Protein AF-K1S956-F1 (afdb_monomer_lite)

pLDDT: mean 75.16, std 15.34, range [36.56, 95.62]

InterPro domains:
  IPR029063 S-adenosyl-L-methionine-dependent methyltransferase superfamily [G3DSA:3.40.50.150] (155-217)
  IPR029063 S-adenosyl-L-methionine-dependent methyltransferase superfamily [SSF53335] (64-202)
  IPR050953 N(4)/N(6)-adenine-specific DNA methyltransferase [PTHR33841] (40-202)

Secondary structure (DSSP, 8-state):
-HIIIIIHIIIIIIITS-SS-TT-----SS-B--SSTTTT-TTSB--GGG-S-HHHHHHHHHHH-----GGGS-----TTTT--SS--SS-TTHHHH----GGGTS--GGGTTB--HHHHS-GGGGSB----HHHHHTTSB--SSPPPTTSTTTBPPHHHHHHHHHHHTTS--TTT---GGGTS--PPPPHHHHHHHHHHHHHHHHHHHHTTSSS-----

Sequence (220 aa):
KYYKAILQNLFFAMLNSPITPEGSTELSERHFRNGRSDYDNNKLMRYESMFKNPQLFVELANRTVPFLNGGLFDCLDDKDNGVYIDGFSDRETVKKALIVPDYLFFGEEVGKNLDLSGWYGDNKKKKVCASGIIDILKRYNFTVEENTPFDQEVSLDPELLGKVFENLLASYNPETQTTARKQTGSFYTPREIVQYMVDESLVAHLKRTVGTNSRNNTAS

Foldseek 3Di:
DCCQQPVQCLQQAQQQWAQDPVPDPDRPGEEADDPDVCQPPRNYHDDCVVDPDRVVVSVCSSVPRHHHHRLVRDAPAPVVVPRHPPLSHPDVVSVPPDDDDPCLAAQPPVQFQPQCCVVVVHPVSRTDRDGHPNVVVVQAADDPDDDDPVRPPGYDDPVVVLVVVVVVQQPDDPPPRDRCCVRSVDHDDDPVRVVVVVVVVVVVVCCVPVVPPPPDDDDD

Radius of gyration: 23.62 Å; chains: 1; bounding box: 53×82×66 Å

Structure (mmCIF, N/CA/C/O backbone):
data_AF-K1S956-F1
#
_entry.id   AF-K1S956-F1
#
loop_
_atom_site.group_PDB
_atom_site.id
_atom_site.type_symbol
_atom_site.label_atom_id
_atom_site.label_alt_id
_atom_site.label_comp_id
_atom_site.label_asym_id
_atom_site.label_entity_id
_atom_site.label_seq_id
_atom_site.pdbx_PDB_ins_code
_atom_site.Cartn_x
_atom_site.Cartn_y
_atom_site.Cartn_z
_atom_site.occupancy
_atom_site.B_iso_or_equiv
_atom_site.auth_seq_id
_atom_site.auth_comp_id
_atom_site.auth_asym_id
_atom_site.auth_atom_id
_atom_site.pdbx_PDB_model_num
ATOM 1 N N . LYS A 1 1 ? -1.192 -5.928 -12.841 1.00 83.25 1 LYS A N 1
ATOM 2 C CA . LYS A 1 1 ? -0.062 -6.074 -11.893 1.00 83.25 1 LYS A CA 1
ATOM 3 C C . LYS A 1 1 ? -0.324 -5.209 -10.663 1.00 83.25 1 LYS A C 1
ATOM 5 O O . LYS A 1 1 ? 0.333 -4.188 -10.473 1.00 83.25 1 LYS A O 1
ATOM 10 N N . TYR A 1 2 ? -1.308 -5.591 -9.857 1.00 89.19 2 TYR A N 1
ATOM 11 C CA . TYR A 1 2 ? -1.836 -4.791 -8.755 1.00 89.19 2 TYR A CA 1
ATOM 12 C C . TYR A 1 2 ? -0.815 -4.585 -7.636 1.00 89.19 2 TYR A C 1
ATOM 14 O O . TYR A 1 2 ? -0.527 -3.445 -7.287 1.00 89.19 2 TYR A O 1
ATOM 22 N N . TYR A 1 3 ? -0.187 -5.663 -7.154 1.00 90.69 3 TYR A N 1
ATOM 23 C CA . TYR A 1 3 ? 0.838 -5.587 -6.107 1.00 90.69 3 TYR A CA 1
ATOM 24 C C . TYR A 1 3 ? 1.950 -4.582 -6.448 1.00 90.69 3 TYR A C 1
ATOM 26 O O . TYR A 1 3 ? 2.282 -3.706 -5.657 1.00 90.69 3 TYR A O 1
ATOM 34 N N . LYS A 1 4 ? 2.478 -4.673 -7.671 1.00 89.31 4 LYS A N 1
ATOM 35 C CA . LYS A 1 4 ? 3.622 -3.879 -8.121 1.00 89.31 4 LYS A CA 1
ATOM 36 C C . LYS A 1 4 ? 3.284 -2.405 -8.354 1.00 89.31 4 LYS A C 1
ATOM 38 O O . LYS A 1 4 ? 4.036 -1.541 -7.928 1.00 89.31 4 LYS A O 1
ATOM 43 N N . ALA A 1 5 ? 2.170 -2.108 -9.025 1.00 91.38 5 ALA A N 1
ATOM 44 C CA . ALA A 1 5 ? 1.791 -0.724 -9.310 1.00 91.38 5 ALA A CA 1
ATOM 45 C C . ALA A 1 5 ? 1.155 -0.025 -8.096 1.00 91.38 5 ALA A C 1
ATOM 47 O O . ALA A 1 5 ? 1.414 1.151 -7.866 1.00 91.38 5 ALA A O 1
ATOM 48 N N . ILE A 1 6 ? 0.326 -0.733 -7.325 1.00 93.06 6 ILE A N 1
ATOM 49 C CA . ILE A 1 6 ? -0.495 -0.140 -6.264 1.00 93.06 6 ILE A CA 1
ATOM 50 C C . ILE A 1 6 ? 0.120 -0.388 -4.888 1.00 93.06 6 ILE A C 1
ATOM 52 O O . ILE A 1 6 ? 0.473 0.572 -4.214 1.00 93.06 6 ILE A O 1
ATOM 56 N N . LEU A 1 7 ? 0.286 -1.648 -4.473 1.00 91.62 7 LEU A N 1
ATOM 57 C CA . LEU A 1 7 ? 0.660 -1.965 -3.087 1.00 91.62 7 LEU A CA 1
ATOM 58 C C . LEU A 1 7 ? 2.098 -1.563 -2.740 1.00 91.62 7 LEU A C 1
ATOM 60 O O . LEU A 1 7 ? 2.310 -0.967 -1.690 1.00 91.62 7 LEU A O 1
ATOM 64 N N . GLN A 1 8 ? 3.071 -1.804 -3.623 1.00 90.62 8 GLN A N 1
ATOM 65 C CA . GLN A 1 8 ? 4.447 -1.342 -3.400 1.00 90.62 8 GLN A CA 1
ATOM 66 C C . GLN A 1 8 ? 4.513 0.190 -3.244 1.00 90.62 8 GLN A C 1
ATOM 68 O O . GLN A 1 8 ? 5.143 0.687 -2.316 1.00 90.62 8 GLN A O 1
ATOM 73 N N . ASN A 1 9 ? 3.820 0.949 -4.100 1.00 93.31 9 ASN A N 1
ATOM 74 C CA . ASN A 1 9 ? 3.774 2.409 -3.976 1.00 93.31 9 ASN A CA 1
ATOM 75 C C . ASN A 1 9 ? 3.011 2.868 -2.722 1.00 93.31 9 ASN A C 1
ATOM 77 O O . ASN A 1 9 ? 3.431 3.827 -2.085 1.00 93.31 9 ASN A O 1
ATOM 81 N N . LEU A 1 10 ? 1.931 2.177 -2.344 1.00 92.44 10 LEU A N 1
ATOM 82 C CA . LEU A 1 10 ? 1.166 2.464 -1.130 1.00 92.44 10 LEU A CA 1
ATOM 83 C C . LEU A 1 10 ? 2.037 2.346 0.127 1.00 92.44 10 LEU A C 1
ATOM 85 O O . LEU A 1 10 ? 2.096 3.289 0.912 1.00 92.44 10 LEU A O 1
ATOM 89 N N . PHE A 1 11 ? 2.732 1.222 0.307 1.00 87.88 11 PHE A N 1
ATOM 90 C CA . PHE A 1 11 ? 3.542 0.998 1.504 1.00 87.88 11 PHE A CA 1
ATOM 91 C C . PHE A 1 11 ? 4.803 1.875 1.521 1.00 87.88 11 PHE A C 1
ATOM 93 O O . PHE A 1 11 ? 4.981 2.664 2.447 1.00 87.88 11 PHE A O 1
ATOM 100 N N . PHE A 1 12 ? 5.637 1.809 0.480 1.00 88.19 12 PHE A N 1
ATOM 101 C CA . PHE A 1 12 ? 6.965 2.434 0.510 1.00 88.19 12 PHE A CA 1
ATOM 102 C C . PHE A 1 12 ? 6.967 3.930 0.159 1.00 88.19 12 PHE A C 1
ATOM 104 O O . PHE A 1 12 ? 7.777 4.675 0.702 1.00 88.19 12 PHE A O 1
ATOM 111 N N . ALA A 1 13 ? 6.058 4.394 -0.709 1.00 90.88 13 ALA A N 1
ATOM 112 C CA . ALA A 1 13 ? 6.079 5.764 -1.245 1.00 90.88 13 ALA A CA 1
ATOM 113 C C . ALA A 1 13 ? 4.899 6.659 -0.818 1.00 90.88 13 ALA A C 1
ATOM 115 O O . ALA A 1 13 ? 4.931 7.863 -1.062 1.00 90.88 13 ALA A O 1
ATOM 116 N N . MET A 1 14 ? 3.855 6.110 -0.187 1.00 91.56 14 MET A N 1
ATOM 117 C CA . MET A 1 14 ? 2.760 6.908 0.382 1.00 91.56 14 MET A CA 1
ATOM 118 C C . MET A 1 14 ? 2.784 6.855 1.901 1.00 91.56 14 MET A C 1
ATOM 120 O O . MET A 1 14 ? 3.001 7.880 2.534 1.00 91.56 14 MET A O 1
ATOM 124 N N . LEU A 1 15 ? 2.610 5.677 2.505 1.00 88.69 15 LEU A N 1
ATOM 125 C CA . LEU A 1 15 ? 2.531 5.566 3.963 1.00 88.69 15 LEU A CA 1
ATOM 126 C C . LEU A 1 15 ? 3.830 6.037 4.637 1.00 88.69 15 LEU A C 1
ATOM 128 O O . LEU A 1 15 ? 3.745 6.740 5.636 1.00 88.69 15 LEU A O 1
ATOM 132 N N . ASN A 1 16 ? 4.998 5.775 4.037 1.00 85.38 16 ASN A N 1
ATOM 133 C CA . ASN A 1 16 ? 6.317 6.226 4.514 1.00 85.38 16 ASN A CA 1
ATOM 134 C C . ASN A 1 16 ? 6.775 7.608 3.962 1.00 85.38 16 ASN A C 1
ATOM 136 O O . ASN A 1 16 ? 7.903 8.044 4.208 1.00 85.38 16 ASN A O 1
ATOM 140 N N . SER A 1 17 ? 5.922 8.339 3.233 1.00 87.94 17 SER A N 1
ATOM 141 C CA . SER A 1 17 ? 6.239 9.701 2.768 1.00 87.94 17 SER A CA 1
ATOM 142 C C . SER A 1 17 ? 5.193 10.717 3.248 1.00 87.94 17 SER A C 1
ATOM 144 O O . SER A 1 17 ? 3.990 10.465 3.087 1.00 87.94 17 SER A O 1
ATOM 146 N N . PRO A 1 18 ? 5.590 11.859 3.844 1.00 87.94 18 PRO A N 1
ATOM 147 C CA . PRO A 1 18 ? 4.652 12.932 4.164 1.00 87.94 18 PRO A CA 1
ATOM 148 C C . PRO A 1 18 ? 3.993 13.480 2.887 1.00 87.94 18 PRO A C 1
ATOM 150 O O . PRO A 1 18 ? 4.431 13.210 1.774 1.00 87.94 18 PRO A O 1
ATOM 153 N N . ILE A 1 19 ? 2.893 14.220 3.032 1.00 90.25 19 ILE A N 1
ATOM 154 C CA . ILE A 1 19 ? 2.197 14.825 1.881 1.00 90.25 19 ILE A CA 1
ATOM 155 C C . ILE A 1 19 ? 2.868 16.146 1.469 1.00 90.25 19 ILE A C 1
ATOM 157 O O . ILE A 1 19 ? 2.963 16.448 0.279 1.00 90.25 19 ILE A O 1
ATOM 161 N N . THR A 1 20 ? 3.338 16.915 2.453 1.00 89.69 20 THR A N 1
ATOM 162 C CA . THR A 1 20 ? 4.002 18.211 2.283 1.00 89.69 20 THR A CA 1
ATOM 163 C C . THR A 1 20 ? 5.327 18.238 3.055 1.00 89.69 20 THR A C 1
ATOM 165 O O . THR A 1 20 ? 5.475 17.484 4.025 1.00 89.69 20 THR A O 1
ATOM 168 N N . PRO A 1 21 ? 6.285 19.102 2.671 1.00 86.31 21 PRO A N 1
ATOM 169 C CA . PRO A 1 21 ? 7.479 19.358 3.469 1.00 86.31 21 PRO A CA 1
ATOM 170 C C . PRO A 1 21 ? 7.126 19.927 4.850 1.00 86.31 21 PRO A C 1
ATOM 172 O O . PRO A 1 21 ? 6.097 20.587 5.022 1.00 86.31 21 PRO A O 1
ATOM 175 N N . GLU A 1 22 ? 8.006 19.735 5.835 1.00 82.50 22 GLU A N 1
ATOM 176 C CA . GLU A 1 22 ? 7.817 20.286 7.180 1.00 82.50 22 GLU A CA 1
ATOM 177 C C . GLU A 1 22 ? 7.672 21.820 7.136 1.00 82.50 22 GLU A C 1
ATOM 179 O O . GLU A 1 22 ? 8.494 22.528 6.556 1.00 82.50 22 GLU A O 1
ATOM 184 N N . GLY A 1 23 ? 6.586 22.340 7.719 1.00 83.06 23 GLY A N 1
ATOM 185 C CA . GLY A 1 23 ? 6.260 23.771 7.691 1.00 83.06 23 GLY A CA 1
ATOM 186 C C . GLY A 1 23 ? 5.690 24.300 6.365 1.00 83.06 23 GLY A C 1
ATOM 187 O O . GLY A 1 23 ? 5.424 25.497 6.275 1.00 83.06 23 GLY A O 1
ATOM 188 N N . SER A 1 24 ? 5.466 23.447 5.359 1.00 87.25 24 SER A N 1
ATOM 189 C CA . SER A 1 24 ? 4.896 23.824 4.059 1.00 87.25 24 SER A CA 1
ATOM 190 C C . SER A 1 24 ? 3.497 23.237 3.834 1.00 87.25 24 SER A C 1
ATOM 192 O O . SER A 1 24 ? 3.143 22.180 4.359 1.00 87.25 24 SER A O 1
ATOM 194 N N . THR A 1 25 ? 2.704 23.921 3.008 1.00 84.88 25 THR A N 1
ATOM 195 C CA . THR A 1 25 ? 1.411 23.453 2.476 1.00 84.88 25 THR A CA 1
ATOM 196 C C . THR A 1 25 ? 1.512 22.938 1.033 1.00 84.88 25 THR A C 1
ATOM 198 O O . THR A 1 25 ? 0.505 22.531 0.454 1.00 84.88 25 THR A O 1
ATOM 201 N N . GLU A 1 26 ? 2.707 22.948 0.436 1.00 88.31 26 GLU A N 1
ATOM 202 C CA . GLU A 1 26 ? 2.941 22.504 -0.939 1.00 88.31 26 GLU A CA 1
ATOM 203 C C . GLU A 1 26 ? 2.975 20.970 -1.045 1.00 88.31 26 GLU A C 1
ATOM 205 O O . GLU A 1 26 ? 3.711 20.300 -0.324 1.00 88.31 26 GLU A O 1
ATOM 210 N N . LEU A 1 27 ? 2.186 20.409 -1.968 1.00 86.06 27 LEU A N 1
ATOM 211 C CA . LEU A 1 27 ? 2.011 18.964 -2.176 1.00 86.06 27 LEU A CA 1
ATOM 212 C C . LEU A 1 27 ? 3.160 18.344 -3.003 1.00 86.06 27 LEU A C 1
ATOM 214 O O . LEU A 1 27 ? 2.919 17.798 -4.081 1.00 86.06 27 LEU A O 1
ATOM 218 N N . SER A 1 28 ? 4.407 18.468 -2.543 1.00 86.69 28 SER A N 1
ATOM 219 C CA . SER A 1 28 ? 5.607 18.105 -3.318 1.00 86.69 28 SER A CA 1
ATOM 220 C C . SER A 1 28 ? 6.259 16.765 -2.942 1.00 86.69 28 SER A C 1
ATOM 222 O O . SER A 1 28 ? 6.870 16.134 -3.801 1.00 86.69 28 SER A O 1
ATOM 224 N N . GLU A 1 29 ? 6.109 16.277 -1.709 1.00 89.44 29 GLU A N 1
ATOM 225 C CA . GLU A 1 29 ? 6.855 15.108 -1.189 1.00 89.44 29 GLU A CA 1
ATOM 226 C C . GLU A 1 29 ? 6.443 13.761 -1.816 1.00 89.44 29 GLU A C 1
ATOM 228 O O . GLU A 1 29 ? 7.227 12.811 -1.874 1.00 89.44 29 GLU A O 1
ATOM 233 N N . ARG A 1 30 ? 5.213 13.668 -2.335 1.00 92.12 30 ARG A N 1
ATOM 234 C CA . ARG A 1 30 ? 4.670 12.465 -2.986 1.00 92.12 30 ARG A CA 1
ATOM 235 C C . ARG A 1 30 ? 4.568 12.665 -4.491 1.00 92.12 30 ARG A C 1
ATOM 237 O O . ARG A 1 30 ? 3.619 13.270 -4.981 1.00 92.12 30 ARG A O 1
ATOM 244 N N . HIS A 1 31 ? 5.521 12.103 -5.228 1.00 92.88 31 HIS A N 1
ATOM 245 C CA . HIS A 1 31 ? 5.551 12.124 -6.691 1.00 92.88 31 HIS A CA 1
ATOM 246 C C . HIS A 1 31 ? 6.192 10.850 -7.269 1.00 92.88 31 HIS A C 1
ATOM 248 O O . HIS A 1 31 ? 6.774 10.036 -6.545 1.00 92.88 31 HIS A O 1
ATOM 254 N N . PHE A 1 32 ? 6.070 10.661 -8.587 1.00 93.31 32 PHE A N 1
ATOM 255 C CA . PHE A 1 32 ? 6.828 9.645 -9.321 1.00 93.31 32 PHE A CA 1
ATOM 256 C C . PHE A 1 32 ? 8.270 10.099 -9.543 1.00 93.31 32 PHE A C 1
ATOM 258 O O . PHE A 1 32 ? 8.516 11.249 -9.892 1.00 93.31 32 PHE A O 1
ATOM 265 N N . ARG A 1 33 ? 9.214 9.171 -9.362 1.00 90.56 33 ARG A N 1
ATOM 266 C CA . ARG A 1 33 ? 10.662 9.413 -9.481 1.00 90.56 33 ARG A CA 1
ATOM 267 C C . ARG A 1 33 ? 11.047 9.988 -10.842 1.00 90.56 33 ARG A C 1
ATOM 269 O O . ARG A 1 33 ? 10.731 9.393 -11.872 1.00 90.56 33 ARG A O 1
ATOM 276 N N . ASN A 1 34 ? 11.833 11.060 -10.839 1.00 83.88 34 ASN A N 1
ATOM 277 C CA . ASN A 1 34 ? 12.304 11.748 -12.032 1.00 83.88 34 ASN A CA 1
ATOM 278 C C . ASN A 1 34 ? 13.836 11.655 -12.174 1.00 83.88 34 ASN A C 1
ATOM 280 O O . ASN A 1 34 ? 14.604 12.459 -11.652 1.00 83.88 34 ASN A O 1
ATOM 284 N N . GLY A 1 35 ? 14.300 10.672 -12.948 1.00 77.75 35 GLY A N 1
ATOM 285 C CA . GLY A 1 35 ? 15.702 10.583 -13.362 1.00 77.75 35 GLY A CA 1
ATOM 286 C C . GLY A 1 35 ? 16.652 9.957 -12.331 1.00 77.75 35 GLY A C 1
ATOM 287 O O . GLY A 1 35 ? 16.320 8.975 -11.668 1.00 77.75 35 GLY A O 1
ATOM 288 N N . ARG A 1 36 ? 17.902 10.447 -12.293 1.00 69.06 36 ARG A N 1
ATOM 289 C CA . ARG A 1 36 ? 19.014 9.809 -11.553 1.00 69.06 36 ARG A CA 1
ATOM 290 C C . ARG A 1 36 ? 19.188 10.287 -10.111 1.00 69.06 36 ARG A C 1
ATOM 292 O O . ARG A 1 36 ? 19.687 9.500 -9.315 1.00 69.06 36 ARG A O 1
ATOM 299 N N . SER A 1 37 ? 18.802 11.522 -9.779 1.00 72.81 37 SER A N 1
ATOM 300 C CA . SER A 1 37 ? 18.832 12.047 -8.399 1.00 72.81 37 SER A CA 1
ATOM 301 C C . SER A 1 37 ? 18.066 11.140 -7.444 1.00 72.81 37 SER A C 1
ATOM 303 O O . SER A 1 37 ? 18.500 10.858 -6.332 1.00 72.81 37 SER A O 1
ATOM 305 N N . ASP A 1 38 ? 16.956 10.614 -7.942 1.00 78.56 38 ASP A N 1
ATOM 306 C CA . ASP A 1 38 ? 15.989 9.877 -7.155 1.00 78.56 38 ASP A CA 1
ATOM 307 C C . ASP A 1 38 ? 16.346 8.391 -7.071 1.00 78.56 38 ASP A C 1
ATOM 309 O O . ASP A 1 38 ? 15.597 7.632 -6.461 1.00 78.56 38 ASP A O 1
ATOM 313 N N . TYR A 1 39 ? 17.446 7.936 -7.697 1.00 66.00 39 TYR A N 1
ATOM 314 C CA . TYR A 1 39 ? 17.646 6.520 -8.018 1.00 66.00 39 TYR A CA 1
ATOM 315 C C . TYR A 1 39 ? 17.550 5.599 -6.791 1.00 66.00 39 TYR A C 1
ATOM 317 O O . TYR A 1 39 ? 16.928 4.535 -6.884 1.00 66.00 39 TYR A O 1
ATOM 325 N N . ASP A 1 40 ? 18.001 6.050 -5.621 1.00 67.50 40 ASP A N 1
ATOM 326 C CA . ASP A 1 40 ? 17.886 5.288 -4.377 1.00 67.50 40 ASP A CA 1
ATOM 327 C C . ASP A 1 40 ? 16.856 5.784 -3.366 1.00 67.50 40 ASP A C 1
ATOM 329 O O . ASP A 1 40 ? 16.655 5.125 -2.344 1.00 67.50 40 ASP A O 1
ATOM 333 N N . ASN A 1 41 ? 16.092 6.825 -3.698 1.00 82.44 41 ASN A N 1
ATOM 334 C CA . ASN A 1 41 ? 14.978 7.255 -2.868 1.00 82.44 41 ASN A CA 1
ATOM 335 C C . ASN A 1 41 ? 13.836 6.217 -2.907 1.00 82.44 41 ASN A C 1
ATOM 337 O O . ASN A 1 41 ? 13.184 6.014 -3.937 1.00 82.44 41 ASN A O 1
ATOM 341 N N . ASN A 1 42 ? 13.625 5.545 -1.771 1.00 81.12 42 ASN A N 1
ATOM 342 C CA . ASN A 1 42 ? 12.569 4.552 -1.560 1.00 81.12 42 ASN A CA 1
ATOM 343 C C . ASN A 1 42 ? 11.218 5.178 -1.167 1.00 81.12 42 ASN A C 1
ATOM 345 O O . ASN A 1 42 ? 10.226 4.461 -1.142 1.00 81.12 42 ASN A O 1
ATOM 349 N N . LYS A 1 43 ? 11.161 6.492 -0.909 1.00 85.81 43 LYS A N 1
ATOM 350 C CA . LYS A 1 43 ? 9.936 7.225 -0.540 1.00 85.81 43 LYS A CA 1
ATOM 351 C C . LYS A 1 43 ? 9.173 7.802 -1.736 1.00 85.81 43 LYS A C 1
ATOM 353 O O . LYS A 1 43 ? 8.138 8.431 -1.558 1.00 85.81 43 LYS A O 1
ATOM 358 N N . LEU A 1 44 ? 9.672 7.590 -2.955 1.00 91.38 44 LEU A N 1
ATOM 359 C CA . LEU A 1 44 ? 9.085 8.114 -4.189 1.00 91.38 44 LEU A CA 1
ATOM 360 C C . LEU A 1 44 ? 8.472 7.005 -5.046 1.00 91.38 44 LEU A C 1
ATOM 362 O O . LEU A 1 44 ? 8.978 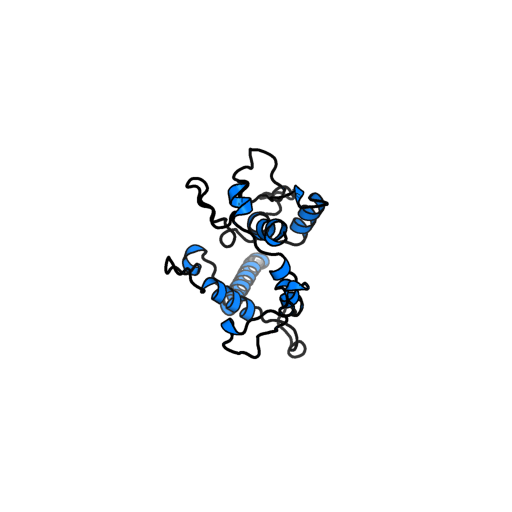5.879 -5.106 1.00 91.38 44 LEU A O 1
ATOM 366 N N . MET A 1 45 ? 7.383 7.336 -5.740 1.00 93.12 45 MET A N 1
ATOM 367 C CA . MET A 1 45 ? 6.583 6.361 -6.474 1.00 93.12 45 MET A CA 1
ATOM 368 C C . MET A 1 45 ? 7.326 5.826 -7.705 1.00 93.12 45 MET A C 1
ATOM 370 O O . MET A 1 45 ? 8.055 6.536 -8.405 1.00 93.12 45 MET A O 1
ATOM 374 N N . ARG A 1 46 ? 7.108 4.542 -7.991 1.00 91.88 46 ARG A N 1
ATOM 375 C CA . ARG A 1 46 ? 7.676 3.788 -9.114 1.00 91.88 46 ARG A CA 1
ATOM 376 C C . ARG A 1 46 ? 6.593 3.369 -10.104 1.00 91.88 46 ARG A C 1
ATOM 378 O O . ARG A 1 46 ? 5.408 3.336 -9.786 1.00 91.88 46 ARG A O 1
ATOM 385 N N . TYR A 1 47 ? 7.026 2.931 -11.285 1.00 91.19 47 TYR A N 1
ATOM 386 C CA . TYR A 1 47 ? 6.164 2.311 -12.302 1.00 91.19 47 TYR A CA 1
ATOM 387 C C . TYR A 1 47 ? 5.089 3.239 -12.885 1.00 91.19 47 TYR A C 1
ATOM 389 O O . TYR A 1 47 ? 4.002 2.779 -13.224 1.00 91.19 47 TYR A O 1
ATOM 397 N N . GLU A 1 48 ? 5.413 4.521 -13.056 1.00 93.25 48 GLU A N 1
ATOM 398 C CA . GLU A 1 48 ? 4.547 5.536 -13.676 1.00 93.25 48 GLU A CA 1
ATOM 399 C C . GLU A 1 48 ? 3.885 5.047 -14.981 1.00 93.25 48 GLU A C 1
ATOM 401 O O . GLU A 1 48 ? 2.680 5.187 -15.174 1.00 93.25 48 GLU A O 1
ATOM 406 N N . SER A 1 49 ? 4.643 4.339 -15.827 1.00 92.62 49 SER A N 1
ATOM 407 C CA . SER A 1 49 ? 4.172 3.752 -17.090 1.00 92.62 49 SER A CA 1
ATOM 408 C C . SER A 1 49 ? 3.112 2.645 -16.960 1.00 92.62 49 SER A C 1
ATOM 410 O O . SER A 1 49 ? 2.587 2.185 -17.973 1.00 92.62 49 SER A O 1
ATOM 412 N N . MET A 1 50 ? 2.773 2.199 -15.744 1.00 92.19 50 MET A N 1
ATOM 413 C CA . MET A 1 50 ? 1.641 1.297 -15.493 1.00 92.19 50 MET A CA 1
ATOM 414 C C . MET A 1 50 ? 0.311 2.044 -15.295 1.00 92.19 50 MET A C 1
ATOM 416 O O . MET A 1 50 ? -0.737 1.399 -15.227 1.00 92.19 50 MET A O 1
ATOM 420 N N . PHE A 1 51 ? 0.327 3.379 -15.225 1.00 93.62 51 PHE A N 1
ATOM 421 C CA . PHE A 1 51 ? -0.851 4.213 -14.999 1.00 93.62 51 PHE A CA 1
ATOM 422 C C . PHE A 1 51 ? -1.308 4.911 -16.282 1.00 93.62 51 PHE A C 1
ATOM 424 O O . PHE A 1 51 ? -0.515 5.493 -17.013 1.00 93.62 51 PHE A O 1
ATOM 431 N N . LYS A 1 52 ? -2.625 4.914 -16.533 1.00 94.50 52 LYS A N 1
ATOM 432 C CA . LYS A 1 52 ? -3.231 5.695 -17.632 1.00 94.50 52 LYS A CA 1
ATOM 433 C C . LYS A 1 52 ? -3.210 7.204 -17.366 1.00 94.50 52 LYS A C 1
ATOM 435 O O . LYS A 1 52 ? -3.184 7.988 -18.304 1.00 94.50 52 LYS A O 1
ATOM 440 N N . ASN A 1 53 ? -3.271 7.594 -16.094 1.00 95.62 53 ASN A N 1
ATOM 441 C CA . ASN A 1 53 ? -3.151 8.971 -15.631 1.00 95.62 53 ASN A CA 1
ATOM 442 C C . ASN A 1 53 ? -2.371 8.957 -14.302 1.00 95.62 53 ASN A C 1
ATOM 444 O O . ASN A 1 53 ? -2.977 8.731 -13.251 1.00 95.62 53 ASN A O 1
ATOM 448 N N . PRO A 1 54 ? -1.036 9.125 -14.343 1.00 95.12 54 PRO A N 1
ATOM 449 C CA . PRO A 1 54 ? -0.205 9.132 -13.142 1.00 95.12 54 PRO A CA 1
ATOM 450 C C . PRO 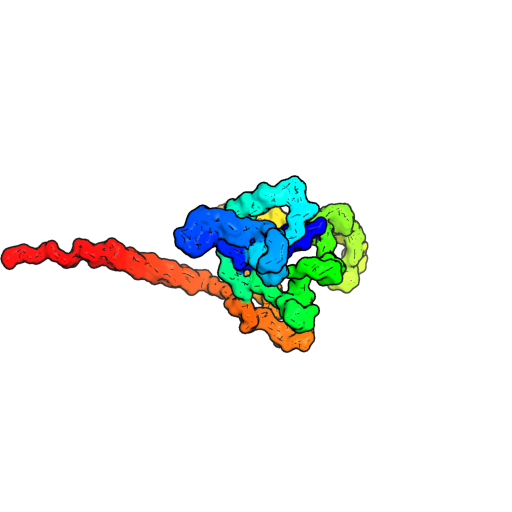A 1 54 ? -0.543 10.288 -12.192 1.00 95.12 54 PRO A C 1
ATOM 452 O O . PRO A 1 54 ? -0.594 10.090 -10.982 1.00 95.12 54 PRO A O 1
ATOM 455 N N . GLN A 1 55 ? -0.860 11.473 -12.725 1.00 93.88 55 GLN A N 1
ATOM 456 C CA . GLN A 1 55 ? -1.155 12.649 -11.903 1.00 93.88 55 GLN A CA 1
ATOM 457 C C . GLN A 1 55 ? -2.411 12.454 -11.043 1.00 93.88 55 GLN A C 1
ATOM 459 O O . GLN A 1 55 ? -2.402 12.775 -9.857 1.00 93.88 55 GLN A O 1
ATOM 464 N N . LEU A 1 56 ? -3.464 11.854 -11.607 1.00 95.06 56 LEU A N 1
ATOM 465 C CA . LEU A 1 56 ? -4.674 11.500 -10.858 1.00 95.06 56 LEU A CA 1
ATOM 466 C C . LEU A 1 56 ? -4.387 10.476 -9.748 1.00 95.06 56 LEU A C 1
ATOM 468 O O . LEU A 1 56 ? -5.018 10.516 -8.697 1.00 95.06 56 LEU A O 1
ATOM 472 N N . PHE A 1 57 ? -3.434 9.561 -9.950 1.00 94.88 57 PHE A N 1
ATOM 473 C CA . PHE A 1 57 ? -3.030 8.615 -8.907 1.00 94.88 57 PHE A CA 1
ATOM 474 C C . PHE A 1 57 ? -2.312 9.313 -7.743 1.00 94.88 57 PHE A C 1
ATOM 476 O O . PHE A 1 57 ? -2.606 9.003 -6.590 1.00 94.88 57 PHE A O 1
ATOM 483 N N . VAL A 1 58 ? -1.446 10.293 -8.028 1.00 94.50 58 VAL A N 1
ATOM 484 C CA . VAL A 1 58 ? -0.807 11.136 -6.999 1.00 94.50 58 VAL A CA 1
ATOM 485 C C . VAL A 1 58 ? -1.845 11.976 -6.246 1.00 94.50 58 VAL A C 1
ATOM 487 O O . VAL A 1 58 ? -1.830 12.008 -5.018 1.00 94.50 58 VAL A O 1
ATOM 490 N N . GLU A 1 59 ? -2.796 12.598 -6.951 1.00 94.12 59 GLU A N 1
ATOM 4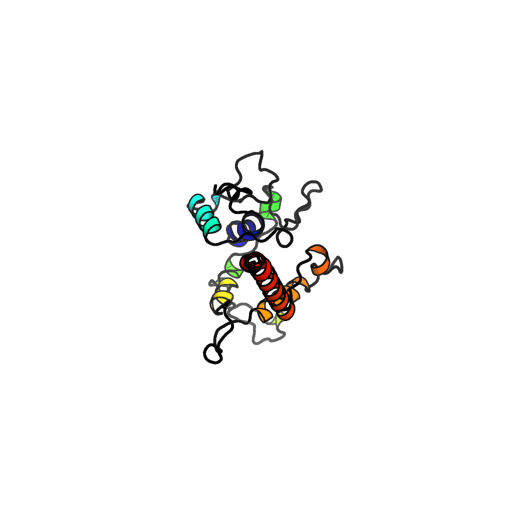91 C CA . GLU A 1 59 ? -3.892 13.358 -6.329 1.00 94.12 59 GLU A CA 1
ATOM 492 C C . GLU A 1 59 ? -4.730 12.476 -5.388 1.00 94.12 59 GLU A C 1
ATOM 494 O O . GLU A 1 59 ? -4.989 12.849 -4.242 1.00 94.12 59 GLU A O 1
ATOM 499 N N . LEU A 1 60 ? -5.111 11.276 -5.843 1.00 93.06 60 LEU A N 1
ATOM 500 C CA . LEU A 1 60 ? -5.831 10.302 -5.025 1.00 93.06 60 LEU A CA 1
ATOM 501 C C . LEU A 1 60 ? -5.020 9.900 -3.789 1.00 93.06 60 LEU A C 1
ATOM 503 O O . LEU A 1 60 ? -5.561 9.944 -2.688 1.00 93.06 60 LEU A O 1
ATOM 507 N N . ALA A 1 61 ? -3.734 9.573 -3.951 1.00 91.88 61 ALA A N 1
ATOM 508 C CA . ALA A 1 61 ? -2.847 9.219 -2.845 1.00 91.88 61 ALA A CA 1
ATOM 509 C C . ALA A 1 61 ? -2.756 10.335 -1.792 1.00 91.88 61 ALA A C 1
ATOM 511 O O . ALA A 1 61 ? -2.871 10.067 -0.597 1.00 91.88 61 ALA A O 1
ATOM 512 N N . ASN A 1 62 ? -2.610 11.590 -2.222 1.00 92.19 62 ASN A N 1
ATOM 513 C CA . ASN A 1 62 ? -2.538 12.747 -1.325 1.00 92.19 62 ASN A CA 1
ATOM 514 C C . ASN A 1 62 ? -3.875 13.042 -0.631 1.00 92.19 62 ASN A C 1
ATOM 516 O O . ASN A 1 62 ? -3.878 13.578 0.473 1.00 92.19 62 ASN A O 1
ATOM 520 N N . ARG A 1 63 ? -5.007 12.673 -1.245 1.00 91.25 63 ARG A N 1
ATOM 521 C CA . ARG A 1 63 ? -6.342 12.869 -0.668 1.00 91.25 63 ARG A CA 1
ATOM 522 C C . ARG A 1 63 ? -6.777 11.756 0.288 1.00 91.25 63 ARG A C 1
ATOM 524 O O . ARG A 1 63 ? -7.539 12.038 1.207 1.00 91.25 63 ARG A O 1
ATOM 531 N N . THR A 1 64 ? -6.378 10.502 0.054 1.00 87.69 64 THR A N 1
ATOM 532 C CA . THR A 1 64 ? -6.944 9.343 0.777 1.00 87.69 64 THR A CA 1
ATOM 533 C C . THR A 1 64 ? -5.957 8.579 1.650 1.00 87.69 64 THR A C 1
ATOM 535 O O . THR A 1 64 ? -6.401 7.858 2.542 1.00 87.69 64 THR A O 1
ATOM 538 N N . VAL A 1 65 ? -4.647 8.697 1.420 1.00 90.12 65 VAL A N 1
ATOM 539 C CA . VAL A 1 65 ? -3.642 7.905 2.139 1.00 90.12 65 VAL A CA 1
ATOM 540 C C . VAL A 1 65 ? -2.946 8.781 3.184 1.00 90.12 65 VAL A C 1
ATOM 542 O O . VAL A 1 65 ? -2.251 9.726 2.803 1.00 90.12 65 VAL A O 1
ATOM 545 N N . PRO A 1 66 ? -3.076 8.495 4.494 1.00 86.62 66 PRO A N 1
ATOM 546 C CA . PRO A 1 66 ? -2.368 9.248 5.525 1.00 86.62 66 PRO A CA 1
ATOM 547 C C . PRO A 1 66 ? -0.852 9.021 5.440 1.00 86.62 66 PRO A C 1
ATOM 549 O O . PRO A 1 66 ? -0.368 8.159 4.707 1.00 86.62 66 PRO A O 1
ATOM 552 N N . PHE A 1 67 ? -0.084 9.801 6.192 1.00 83.62 67 PHE A N 1
ATOM 553 C CA . PHE A 1 67 ? 1.311 9.481 6.491 1.00 83.62 67 PHE A CA 1
ATOM 554 C C . PHE A 1 67 ? 1.367 8.701 7.811 1.00 83.62 67 PHE A C 1
ATOM 556 O O . PHE A 1 67 ? 0.731 9.096 8.788 1.00 83.62 67 PHE A O 1
ATOM 563 N N . LEU A 1 68 ? 2.115 7.599 7.837 1.00 77.38 68 LEU A N 1
ATOM 564 C CA . LEU 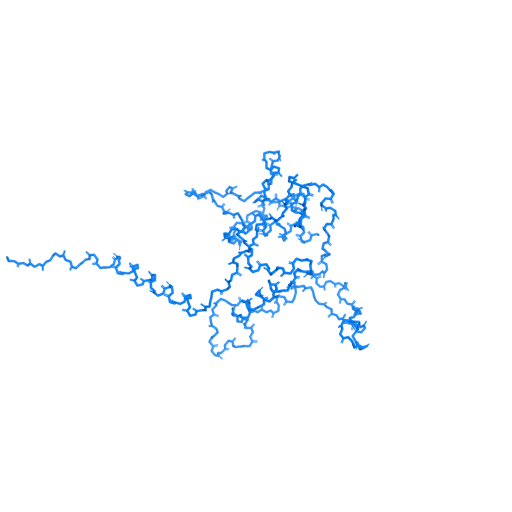A 1 68 ? 2.383 6.787 9.021 1.00 77.38 68 LEU A CA 1
ATOM 565 C C . LEU A 1 68 ? 3.904 6.680 9.170 1.00 77.38 68 LEU A C 1
ATOM 567 O O . LEU A 1 68 ? 4.554 6.031 8.356 1.00 77.38 68 LEU A O 1
ATOM 571 N N . ASN A 1 69 ? 4.460 7.341 10.194 1.00 64.94 69 ASN A N 1
ATOM 572 C CA . ASN A 1 69 ? 5.908 7.432 10.423 1.00 64.94 69 ASN A CA 1
ATOM 573 C C . ASN A 1 69 ? 6.621 6.076 10.235 1.00 64.94 69 ASN A C 1
ATOM 575 O O . ASN A 1 69 ? 6.213 5.062 10.799 1.00 64.94 69 ASN A O 1
ATOM 579 N N . GLY A 1 70 ? 7.689 6.092 9.433 1.00 58.41 70 GLY A N 1
ATOM 580 C CA . GLY A 1 70 ? 8.072 5.006 8.520 1.00 58.41 70 GLY A CA 1
ATOM 581 C C . GLY A 1 70 ? 8.382 3.611 9.062 1.00 58.41 70 GLY A C 1
ATOM 582 O O . GLY A 1 70 ? 8.365 2.678 8.269 1.00 58.41 70 GLY A O 1
ATOM 583 N N . GLY A 1 71 ? 8.601 3.425 10.367 1.00 65.12 71 GLY A N 1
ATOM 584 C CA . GLY A 1 71 ? 9.251 2.228 10.935 1.00 65.12 71 GLY A CA 1
ATOM 585 C C . GLY A 1 71 ? 8.592 0.864 10.658 1.00 65.12 71 GLY A C 1
ATOM 586 O O . GLY A 1 71 ? 9.233 -0.170 10.833 1.00 65.12 71 GLY A O 1
ATOM 587 N N . LEU A 1 72 ? 7.328 0.840 10.222 1.00 67.56 72 LEU A N 1
ATOM 588 C CA . LEU A 1 72 ? 6.624 -0.375 9.788 1.00 67.56 72 LEU A CA 1
ATOM 589 C C . LEU A 1 72 ? 6.737 -0.647 8.273 1.00 67.56 72 LEU A C 1
ATOM 591 O O . LEU A 1 72 ? 6.607 -1.790 7.842 1.00 67.56 72 LEU A O 1
ATOM 595 N N . PHE A 1 73 ? 6.953 0.394 7.467 1.00 74.44 73 PHE A N 1
ATOM 596 C CA . PHE A 1 73 ? 6.983 0.355 5.999 1.00 74.44 73 PHE A CA 1
ATOM 597 C C . PHE A 1 73 ? 8.322 0.858 5.434 1.00 74.44 73 PHE A C 1
ATOM 599 O O . PHE A 1 73 ? 8.399 1.327 4.294 1.00 74.44 73 PHE A O 1
ATOM 606 N N . ASP A 1 74 ? 9.381 0.803 6.240 1.00 75.75 74 ASP A N 1
ATOM 607 C CA . ASP A 1 74 ? 10.747 1.025 5.788 1.00 75.75 74 ASP A CA 1
ATOM 608 C C . ASP A 1 74 ? 11.185 -0.143 4.901 1.00 75.75 74 ASP A C 1
ATOM 610 O O . ASP A 1 74 ? 10.980 -1.312 5.221 1.00 75.75 74 ASP A O 1
ATOM 614 N N . CYS A 1 75 ? 11.760 0.195 3.749 1.00 76.88 75 CYS A N 1
ATOM 615 C CA . CYS A 1 75 ? 12.210 -0.781 2.766 1.00 76.88 75 CYS A CA 1
ATOM 616 C C . CYS A 1 75 ? 13.476 -1.491 3.267 1.00 76.88 75 CYS A C 1
ATOM 618 O O . CYS A 1 75 ? 14.482 -0.840 3.552 1.00 76.88 75 CYS A O 1
ATOM 620 N N . LEU A 1 76 ? 13.422 -2.821 3.322 1.00 80.19 76 LEU A N 1
ATOM 621 C CA . LEU A 1 76 ? 14.462 -3.719 3.826 1.00 80.19 76 LEU A CA 1
ATOM 622 C C . LEU A 1 76 ? 15.503 -4.110 2.753 1.00 80.19 76 LEU A C 1
ATOM 624 O O . LEU A 1 76 ? 16.344 -4.978 2.988 1.00 80.19 76 LEU A O 1
ATOM 628 N N . ASP A 1 77 ? 15.452 -3.496 1.565 1.00 81.75 77 ASP A N 1
ATOM 629 C CA . ASP A 1 77 ? 16.431 -3.700 0.489 1.00 81.75 77 ASP A CA 1
ATOM 630 C C . ASP A 1 77 ? 17.800 -3.074 0.852 1.00 81.75 77 ASP A C 1
ATOM 632 O O . ASP A 1 77 ? 17.990 -1.859 0.733 1.00 81.75 77 ASP A O 1
ATOM 636 N N . ASP A 1 78 ? 18.790 -3.902 1.203 1.00 82.38 78 ASP A N 1
ATOM 637 C CA . ASP A 1 78 ? 20.207 -3.512 1.287 1.00 82.38 78 ASP A CA 1
ATOM 638 C C . ASP A 1 78 ? 20.840 -3.518 -0.115 1.00 82.38 78 ASP A C 1
ATOM 640 O O . ASP A 1 78 ? 21.403 -4.500 -0.609 1.00 82.38 78 ASP A O 1
ATOM 644 N N . LYS A 1 79 ? 20.711 -2.376 -0.789 1.00 82.06 79 LYS A N 1
ATOM 645 C CA . LYS A 1 79 ? 21.113 -2.193 -2.189 1.00 82.06 79 LYS A CA 1
ATOM 646 C C . LYS A 1 79 ? 22.622 -2.170 -2.403 1.00 82.06 79 LYS A C 1
ATOM 648 O O . LYS A 1 79 ? 23.057 -2.505 -3.511 1.00 82.06 79 LYS A O 1
ATOM 653 N N . ASP A 1 80 ? 23.377 -1.783 -1.377 1.00 82.69 80 ASP A N 1
ATOM 654 C CA . ASP A 1 80 ? 24.836 -1.689 -1.406 1.00 82.69 80 ASP A CA 1
ATOM 655 C C . ASP A 1 80 ? 25.447 -3.092 -1.431 1.00 82.69 80 ASP A C 1
ATOM 657 O O . ASP A 1 80 ? 26.303 -3.379 -2.269 1.00 82.69 80 ASP A O 1
ATOM 661 N N . ASN A 1 81 ? 24.907 -4.010 -0.621 1.00 83.81 81 ASN A N 1
ATOM 662 C CA . ASN A 1 81 ? 25.247 -5.436 -0.674 1.00 83.81 81 ASN A CA 1
ATOM 663 C C . ASN A 1 81 ? 24.430 -6.223 -1.722 1.00 83.81 81 ASN A C 1
ATOM 665 O O . ASN A 1 81 ? 24.641 -7.420 -1.920 1.00 83.81 81 ASN A O 1
ATOM 669 N N . GLY A 1 82 ? 23.519 -5.559 -2.442 1.00 82.62 82 GLY A N 1
ATOM 670 C CA . GLY A 1 82 ? 22.741 -6.137 -3.542 1.00 82.62 82 GLY A CA 1
ATOM 671 C C . GLY A 1 82 ? 21.602 -7.070 -3.115 1.00 82.62 82 GLY A C 1
ATOM 672 O O . GLY A 1 82 ? 21.120 -7.845 -3.944 1.00 82.62 82 GLY A O 1
ATOM 673 N N . VAL A 1 83 ? 21.168 -6.987 -1.859 1.00 82.38 83 VAL A N 1
ATOM 674 C CA . VAL A 1 83 ? 20.048 -7.735 -1.284 1.00 82.38 83 VAL A CA 1
ATOM 675 C C . VAL A 1 83 ? 18.744 -6.973 -1.538 1.00 82.38 83 VAL A C 1
ATOM 677 O O . VAL A 1 83 ? 18.636 -5.781 -1.266 1.00 82.38 83 VAL A O 1
ATOM 680 N N . TYR A 1 84 ? 17.737 -7.667 -2.068 1.00 84.00 84 TYR A N 1
ATOM 681 C CA . TYR A 1 84 ? 16.434 -7.087 -2.403 1.00 84.00 84 TYR A CA 1
ATOM 682 C C . TYR A 1 84 ? 15.316 -7.964 -1.834 1.00 84.00 84 TYR A C 1
ATOM 684 O O . TYR A 1 84 ? 14.876 -8.904 -2.497 1.00 84.00 84 TYR A O 1
ATOM 692 N N . ILE A 1 85 ? 14.918 -7.687 -0.590 1.00 80.06 85 ILE A N 1
ATOM 693 C CA . ILE A 1 85 ? 13.903 -8.443 0.159 1.00 80.06 85 ILE A CA 1
ATOM 694 C C . ILE A 1 85 ? 12.499 -8.024 -0.293 1.00 80.06 85 ILE A C 1
ATOM 696 O O . ILE A 1 85 ? 11.694 -8.868 -0.685 1.00 80.06 85 ILE A O 1
ATOM 700 N N . ASP A 1 86 ? 12.231 -6.718 -0.302 1.00 79.62 86 ASP A N 1
ATOM 701 C CA . ASP A 1 86 ? 10.955 -6.135 -0.734 1.00 79.62 86 ASP A CA 1
ATOM 702 C C . ASP A 1 86 ? 10.889 -5.967 -2.255 1.00 79.62 86 ASP A C 1
ATOM 704 O O . ASP A 1 86 ? 9.815 -5.866 -2.864 1.00 79.62 86 ASP A O 1
ATOM 708 N N . GLY A 1 87 ? 12.063 -5.896 -2.888 1.00 84.50 87 GLY A N 1
ATOM 709 C CA . GLY A 1 87 ? 12.195 -5.718 -4.324 1.00 84.50 87 GLY A CA 1
ATOM 710 C C . GLY A 1 87 ? 11.644 -4.377 -4.805 1.00 84.50 87 GLY A C 1
ATOM 711 O O . GLY A 1 87 ? 11.172 -4.276 -5.945 1.00 84.50 87 GLY A O 1
ATOM 712 N N . PHE A 1 88 ? 11.696 -3.336 -3.968 1.00 87.25 88 PHE A N 1
ATOM 713 C CA . PHE A 1 88 ? 11.249 -1.986 -4.310 1.00 87.25 88 PHE A CA 1
ATOM 714 C C . PHE A 1 88 ? 12.351 -1.227 -5.061 1.00 87.25 88 PHE A C 1
ATOM 716 O O . PHE A 1 88 ? 12.836 -0.169 -4.654 1.00 87.25 88 PHE A O 1
ATOM 723 N N . SER A 1 89 ? 12.754 -1.794 -6.199 1.00 85.12 89 SER A N 1
ATOM 724 C CA . SER A 1 89 ? 13.963 -1.431 -6.936 1.00 85.12 89 SER A CA 1
ATOM 725 C C . SER A 1 89 ? 13.687 -1.162 -8.413 1.00 85.12 89 SER A C 1
ATOM 727 O O . SER A 1 89 ? 12.789 -1.743 -9.028 1.00 85.12 89 SER A O 1
ATOM 729 N N . ASP A 1 90 ? 14.508 -0.301 -9.021 1.00 81.88 90 ASP A N 1
ATOM 730 C CA . ASP A 1 90 ? 14.458 -0.070 -10.464 1.00 81.88 90 ASP A CA 1
ATOM 731 C C . ASP A 1 90 ? 15.218 -1.118 -11.292 1.00 81.88 90 ASP A C 1
ATOM 733 O O . ASP A 1 90 ? 15.034 -1.163 -12.513 1.00 81.88 90 ASP A O 1
ATOM 737 N N . ARG A 1 91 ? 16.009 -1.994 -10.656 1.00 85.19 91 ARG A N 1
ATOM 738 C CA . ARG A 1 91 ? 16.772 -3.048 -11.343 1.00 85.19 91 ARG A CA 1
ATOM 739 C C . ARG A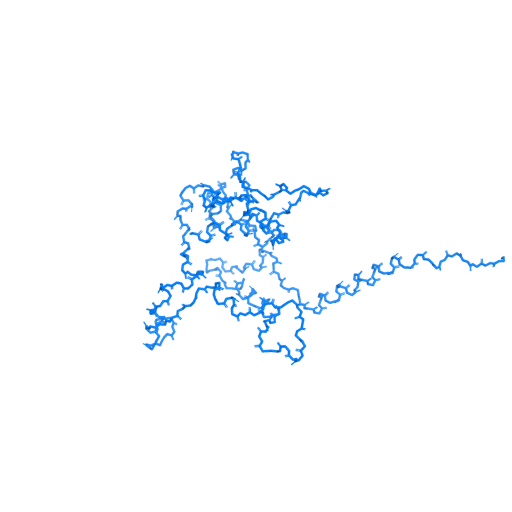 1 91 ? 15.834 -4.044 -12.032 1.00 85.19 91 ARG A C 1
ATOM 741 O O . ARG A 1 91 ? 14.963 -4.641 -11.403 1.00 85.19 91 ARG A O 1
ATOM 748 N N . GLU A 1 92 ? 16.041 -4.265 -13.329 1.00 84.12 92 GLU A N 1
ATOM 749 C CA . GLU A 1 92 ? 15.149 -5.084 -14.165 1.00 84.12 92 GLU A CA 1
ATOM 750 C C . GLU A 1 92 ? 15.116 -6.573 -13.763 1.00 84.12 92 GLU A C 1
ATOM 752 O O . GLU A 1 92 ? 14.112 -7.254 -13.968 1.00 84.12 92 GLU A O 1
ATOM 757 N N . THR A 1 93 ? 16.188 -7.072 -13.141 1.00 85.75 93 THR A N 1
ATOM 758 C CA . THR A 1 93 ? 16.254 -8.412 -12.535 1.00 85.75 93 THR A CA 1
ATOM 759 C C . THR A 1 93 ? 15.328 -8.523 -11.322 1.00 85.75 93 THR A C 1
ATOM 761 O O . THR A 1 93 ? 14.455 -9.387 -11.288 1.00 85.75 93 THR A O 1
ATOM 764 N N . VAL A 1 94 ? 15.441 -7.589 -10.373 1.00 84.69 94 VAL A N 1
ATOM 765 C CA . VAL A 1 94 ? 14.599 -7.505 -9.165 1.00 84.69 94 VAL A CA 1
ATOM 766 C C . VAL A 1 94 ? 13.126 -7.318 -9.543 1.00 84.69 94 VAL A C 1
ATOM 768 O O . VAL A 1 94 ? 12.253 -8.038 -9.065 1.00 84.69 94 VAL A O 1
ATOM 771 N N . LYS A 1 95 ? 12.856 -6.444 -10.522 1.00 83.06 95 LYS A N 1
ATOM 772 C CA . LYS A 1 95 ? 11.529 -6.220 -11.118 1.00 83.06 95 LYS A CA 1
ATOM 773 C C . LYS A 1 95 ? 10.860 -7.489 -11.669 1.00 83.06 95 LYS A C 1
ATOM 775 O O . LYS A 1 95 ? 9.639 -7.455 -11.854 1.00 83.06 95 LYS A O 1
ATOM 780 N N . LYS A 1 96 ? 11.616 -8.542 -11.986 1.00 83.56 96 LYS A N 1
ATOM 781 C CA . LYS A 1 96 ? 11.115 -9.827 -12.503 1.00 83.56 96 LYS A CA 1
ATOM 782 C C . LYS A 1 96 ? 11.078 -10.935 -11.451 1.00 83.56 96 LYS A C 1
ATOM 784 O O . LYS A 1 96 ? 10.333 -11.886 -11.651 1.00 83.56 96 LYS A O 1
ATOM 789 N N . ALA A 1 97 ? 11.841 -10.808 -10.365 1.00 82.50 97 ALA A N 1
ATOM 790 C CA . ALA A 1 97 ? 11.917 -11.813 -9.308 1.00 82.50 97 ALA A CA 1
ATOM 791 C C . ALA A 1 97 ? 10.608 -11.915 -8.507 1.00 82.50 97 ALA A C 1
ATOM 793 O O . ALA A 1 97 ? 10.095 -13.013 -8.306 1.00 82.50 97 ALA A O 1
ATOM 794 N N . LEU A 1 98 ? 10.034 -10.777 -8.100 1.00 79.75 98 LEU A N 1
ATOM 795 C CA . LEU A 1 98 ? 8.805 -10.745 -7.305 1.00 79.75 98 LEU A CA 1
ATOM 796 C C . LEU A 1 98 ? 7.563 -10.564 -8.190 1.00 79.75 98 LEU A C 1
ATOM 798 O O . LEU A 1 98 ? 7.314 -9.489 -8.746 1.00 79.75 98 LEU A O 1
ATOM 802 N N . ILE A 1 99 ? 6.762 -11.626 -8.311 1.00 82.00 99 ILE A N 1
ATOM 803 C CA . ILE A 1 99 ? 5.490 -11.636 -9.043 1.00 82.00 99 ILE A CA 1
ATOM 804 C C . ILE A 1 99 ? 4.393 -12.169 -8.122 1.00 82.00 99 ILE A C 1
ATOM 806 O O . ILE A 1 99 ? 4.314 -13.367 -7.867 1.00 82.00 99 ILE A O 1
ATOM 810 N N . VAL A 1 100 ? 3.509 -11.277 -7.672 1.00 86.44 100 VAL A N 1
ATOM 811 C CA . VAL A 1 100 ? 2.273 -11.646 -6.970 1.00 86.44 100 VAL A CA 1
ATOM 812 C C . VAL A 1 100 ? 1.113 -11.597 -7.975 1.00 86.44 100 VAL A C 1
ATOM 814 O O . VAL A 1 100 ? 0.870 -10.523 -8.538 1.00 86.44 100 VAL A O 1
ATOM 817 N N . PRO A 1 101 ? 0.420 -12.718 -8.257 1.00 85.31 101 PRO A N 1
ATOM 818 C CA . PRO A 1 101 ? -0.679 -12.744 -9.220 1.00 85.31 101 PRO A CA 1
ATOM 819 C C . PRO A 1 101 ? -1.881 -11.887 -8.806 1.00 85.31 101 PRO A C 1
ATOM 821 O O . PRO A 1 101 ? -2.323 -11.925 -7.659 1.00 85.31 101 PRO A O 1
ATOM 824 N N . ASP A 1 102 ? -2.462 -11.164 -9.767 1.00 85.94 102 ASP A N 1
ATOM 825 C CA . ASP A 1 102 ? -3.584 -10.247 -9.513 1.00 85.94 102 ASP A CA 1
ATOM 826 C C . ASP A 1 102 ? -4.844 -10.971 -8.986 1.00 85.94 102 ASP A C 1
ATOM 828 O O . ASP A 1 102 ? -5.583 -10.397 -8.186 1.00 85.94 102 ASP A O 1
ATOM 832 N N . TYR A 1 103 ? -5.044 -12.248 -9.348 1.00 82.44 103 TYR A N 1
ATOM 833 C CA . TYR A 1 103 ? -6.193 -13.055 -8.908 1.00 82.44 103 TYR A CA 1
ATOM 834 C C . TYR A 1 103 ? -6.213 -13.358 -7.396 1.00 82.44 103 TYR A C 1
ATOM 836 O O . TYR A 1 103 ? -7.233 -13.782 -6.857 1.00 82.44 103 TYR A O 1
ATOM 844 N N . LEU A 1 104 ? -5.092 -13.161 -6.689 1.00 84.50 104 LEU A N 1
ATOM 845 C CA . LEU A 1 104 ? -5.055 -13.251 -5.225 1.00 84.50 104 LEU A CA 1
ATOM 846 C C . LEU A 1 104 ? -5.747 -12.045 -4.571 1.00 84.50 104 LEU A C 1
ATOM 848 O O . LEU A 1 104 ? -6.261 -12.146 -3.456 1.00 84.50 104 LEU A O 1
ATOM 852 N N . PHE A 1 105 ? -5.782 -10.906 -5.268 1.00 86.88 105 PHE A N 1
ATOM 853 C CA . PHE A 1 105 ? -6.422 -9.681 -4.796 1.00 86.88 105 PHE A CA 1
ATOM 854 C C . PHE A 1 105 ? -7.881 -9.600 -5.227 1.00 86.88 105 PHE A C 1
ATOM 856 O O . PHE A 1 105 ? -8.734 -9.279 -4.400 1.00 86.88 105 PHE A O 1
ATOM 863 N N . PHE A 1 106 ? -8.155 -9.949 -6.483 1.00 84.00 106 PHE A N 1
ATOM 864 C CA . PHE A 1 106 ? -9.480 -9.918 -7.095 1.00 84.00 106 PHE A CA 1
ATOM 865 C C . PHE A 1 106 ? -9.890 -11.342 -7.463 1.00 84.00 106 PHE A C 1
ATOM 867 O O . PHE A 1 106 ? -9.213 -11.994 -8.253 1.00 84.00 106 PHE A O 1
ATOM 874 N N . GLY A 1 107 ? -10.979 -11.836 -6.875 1.00 69.88 107 GLY A N 1
ATOM 875 C CA . GLY A 1 107 ? -11.457 -13.215 -7.006 1.00 69.88 107 GLY A CA 1
ATOM 876 C C . GLY A 1 107 ? -12.116 -13.503 -8.351 1.00 69.88 107 GLY A C 1
ATOM 877 O O . GLY A 1 107 ? -13.276 -13.907 -8.392 1.00 69.88 107 GLY A O 1
ATOM 878 N N . GLU A 1 108 ? -11.387 -13.265 -9.440 1.00 64.94 108 GLU A N 1
ATOM 879 C CA . GLU A 1 108 ? -11.788 -13.577 -10.809 1.00 64.94 108 GLU A CA 1
ATOM 880 C C . GLU A 1 108 ? -11.938 -15.098 -11.018 1.00 64.94 108 GLU A C 1
ATOM 882 O O . GLU A 1 108 ? -11.835 -15.903 -10.092 1.00 64.94 108 GLU A O 1
ATOM 887 N N . GLU A 1 109 ? -12.183 -15.530 -12.257 1.00 60.38 109 GLU A N 1
ATOM 888 C CA . GLU A 1 109 ? -12.525 -16.922 -12.583 1.00 60.38 109 GLU A CA 1
ATOM 889 C C . GLU A 1 109 ? -11.510 -17.968 -12.092 1.00 60.38 109 GLU A C 1
ATOM 891 O O . GLU A 1 109 ? -11.893 -19.104 -11.818 1.00 60.38 109 GLU A O 1
ATOM 896 N N . VAL A 1 110 ? -10.250 -17.564 -11.901 1.00 62.53 110 VAL A N 1
ATOM 897 C CA . VAL A 1 110 ? -9.155 -18.369 -11.330 1.00 62.53 110 VAL A CA 1
ATOM 898 C C . VAL A 1 110 ? -9.455 -18.853 -9.901 1.00 62.53 110 VAL A C 1
ATOM 900 O O . VAL A 1 110 ? -8.966 -19.901 -9.490 1.00 62.53 110 VAL A O 1
ATOM 903 N N . GLY A 1 111 ? -10.288 -18.133 -9.141 1.00 61.44 111 GLY A N 1
ATOM 904 C CA . GLY A 1 111 ? -10.721 -18.541 -7.802 1.00 61.44 111 GLY A CA 1
ATOM 905 C C . GLY A 1 111 ? -11.703 -19.720 -7.786 1.00 61.44 111 GLY A C 1
ATOM 906 O O . GLY A 1 111 ? -11.968 -20.268 -6.716 1.00 61.44 111 GLY A O 1
ATOM 907 N N . LYS A 1 112 ? -12.258 -20.124 -8.939 1.00 67.50 112 LYS A N 1
ATOM 908 C CA . LYS A 1 112 ? -13.255 -21.201 -9.061 1.00 67.50 112 LYS A CA 1
ATOM 909 C C . LYS A 1 112 ? -12.570 -22.564 -9.240 1.00 67.50 112 LYS A C 1
ATOM 911 O O . LYS A 1 112 ? -11.682 -22.713 -10.070 1.00 67.50 112 LYS A O 1
ATOM 916 N N . ASN A 1 113 ? -13.080 -23.598 -8.563 1.00 71.38 113 ASN A N 1
ATOM 917 C CA . ASN A 1 113 ? -12.602 -24.992 -8.650 1.00 71.38 113 ASN A CA 1
ATOM 918 C C . ASN A 1 113 ? -11.157 -25.224 -8.164 1.00 71.38 113 ASN A C 1
ATOM 920 O O . ASN A 1 113 ? -10.471 -26.100 -8.688 1.00 71.38 113 ASN A O 1
ATOM 924 N N . LEU A 1 114 ? -10.704 -24.492 -7.146 1.00 76.00 114 LEU A N 1
ATOM 925 C CA . LEU A 1 114 ? -9.413 -24.760 -6.512 1.00 76.00 114 LEU A CA 1
ATOM 926 C C . LEU A 1 114 ? -9.462 -26.081 -5.729 1.00 76.00 114 LEU A C 1
ATOM 928 O O . LEU A 1 114 ? -10.404 -26.313 -4.965 1.00 76.00 114 LEU A O 1
ATOM 932 N N . ASP A 1 115 ? -8.433 -26.917 -5.884 1.00 79.88 115 ASP A N 1
ATOM 933 C CA . ASP A 1 115 ? -8.219 -28.078 -5.020 1.00 79.88 115 ASP A CA 1
ATOM 934 C C . ASP A 1 115 ? -7.415 -27.649 -3.788 1.00 79.88 115 ASP A C 1
ATOM 936 O O . ASP A 1 115 ? -6.219 -27.371 -3.865 1.00 79.88 115 ASP A O 1
ATOM 940 N N . LEU A 1 116 ? -8.098 -27.580 -2.647 1.00 81.06 116 LEU A N 1
ATOM 941 C CA . LEU A 1 116 ? -7.509 -27.286 -1.340 1.00 81.06 116 LEU A CA 1
ATOM 942 C C . LEU A 1 116 ? -7.515 -28.525 -0.427 1.00 81.06 116 LEU A C 1
ATOM 944 O O . LEU A 1 116 ? -7.265 -28.412 0.774 1.00 81.06 116 LEU A O 1
ATOM 948 N N . SER A 1 117 ? -7.798 -29.717 -0.970 1.00 82.62 117 SER A N 1
ATOM 949 C CA . SER A 1 117 ? -7.922 -30.950 -0.181 1.00 82.62 117 SER A CA 1
ATOM 950 C C . SER A 1 117 ? -6.631 -31.336 0.538 1.00 82.62 117 SER A C 1
ATOM 952 O O . SER A 1 117 ? -6.691 -31.803 1.672 1.00 82.62 117 SER A O 1
ATOM 954 N N . GLY A 1 118 ? -5.470 -31.055 -0.063 1.00 79.88 118 GLY A N 1
ATOM 955 C CA . GLY A 1 118 ? -4.164 -31.252 0.571 1.00 79.88 118 GLY A CA 1
ATOM 956 C C . GLY A 1 118 ? -3.887 -30.311 1.751 1.00 79.88 118 GLY A C 1
ATOM 957 O O . GLY A 1 118 ? -3.186 -30.707 2.674 1.00 79.88 118 GLY A O 1
ATOM 958 N N . TRP A 1 119 ? -4.456 -29.098 1.761 1.00 78.06 119 TRP A N 1
ATOM 959 C CA . TRP A 1 119 ? -4.262 -28.128 2.852 1.00 78.06 119 TRP A CA 1
ATOM 960 C C . TRP A 1 119 ? -5.216 -28.385 4.024 1.00 78.06 119 TRP A C 1
ATOM 962 O O . TRP A 1 119 ? -4.810 -28.344 5.180 1.00 78.06 119 TRP A O 1
ATOM 972 N N . TYR A 1 120 ? -6.483 -28.702 3.731 1.00 74.88 120 TYR A N 1
ATOM 973 C CA . TYR A 1 120 ? -7.496 -29.002 4.751 1.00 74.88 120 TYR A CA 1
ATOM 974 C C . TYR A 1 120 ? -7.491 -30.461 5.242 1.00 74.88 120 TYR A C 1
ATOM 976 O O . TYR A 1 120 ? -8.227 -30.784 6.171 1.00 74.88 120 TYR A O 1
ATOM 984 N N . GLY A 1 121 ? -6.750 -31.363 4.589 1.00 82.69 121 GLY A N 1
ATOM 985 C CA . GLY A 1 121 ? -6.833 -32.811 4.833 1.00 82.69 121 GLY A CA 1
ATOM 986 C C . GLY A 1 121 ? -8.179 -33.444 4.434 1.00 82.69 121 GLY A C 1
ATOM 987 O O . GLY A 1 121 ? -8.446 -34.594 4.777 1.00 82.69 121 GLY A O 1
ATOM 988 N N . ASP A 1 122 ? -9.039 -32.714 3.715 1.00 83.69 122 ASP A N 1
ATOM 989 C CA . ASP A 1 122 ? -10.412 -33.112 3.386 1.00 83.69 122 ASP A CA 1
ATOM 990 C C . ASP A 1 122 ? -10.606 -33.267 1.871 1.00 83.69 122 ASP A C 1
ATOM 992 O O . ASP A 1 122 ? -10.653 -32.296 1.112 1.00 83.69 122 ASP A O 1
ATOM 996 N N . ASN A 1 123 ? -10.813 -34.511 1.429 1.00 77.75 123 ASN A N 1
ATOM 997 C CA . ASN A 1 123 ? -11.093 -34.865 0.035 1.00 77.75 123 ASN A CA 1
ATOM 998 C C . ASN A 1 123 ? -12.362 -34.206 -0.547 1.00 77.75 123 ASN A C 1
ATOM 1000 O O . ASN A 1 123 ? -12.523 -34.194 -1.768 1.00 77.75 123 ASN A O 1
ATOM 1004 N N . LYS A 1 124 ? -13.254 -33.636 0.275 1.00 78.19 124 LYS A N 1
ATOM 1005 C CA . LYS A 1 124 ? -14.413 -32.853 -0.191 1.00 78.19 124 LYS A CA 1
ATOM 1006 C C . LYS A 1 124 ? -14.028 -31.435 -0.635 1.00 78.19 124 LYS A C 1
ATOM 1008 O O . LYS A 1 124 ? -14.812 -30.786 -1.323 1.00 78.19 124 LYS A O 1
ATOM 1013 N N . LYS A 1 125 ? -12.818 -30.955 -0.317 1.00 80.50 125 LYS A N 1
ATOM 1014 C CA . LYS A 1 125 ? -12.293 -29.626 -0.701 1.00 80.50 125 LYS A CA 1
ATOM 1015 C C . LYS A 1 125 ? -11.548 -29.616 -2.046 1.00 80.50 125 LYS A C 1
ATOM 1017 O O . LYS A 1 125 ? -10.765 -28.709 -2.304 1.00 80.50 125 LYS A O 1
ATOM 1022 N N . LYS A 1 126 ? -11.813 -30.589 -2.927 1.00 77.00 126 LYS A N 1
ATOM 1023 C CA . LYS A 1 126 ? -11.211 -30.671 -4.276 1.00 77.00 126 LYS A CA 1
ATOM 1024 C C . LYS A 1 126 ? -11.732 -29.645 -5.284 1.00 77.00 126 LYS A C 1
ATOM 1026 O O . LYS A 1 126 ? -11.137 -29.469 -6.339 1.00 77.00 126 LYS A O 1
ATOM 1031 N N . LYS A 1 127 ? -12.862 -28.999 -4.984 1.00 78.25 127 LYS A N 1
ATOM 1032 C CA . LYS A 1 127 ? -13.418 -27.886 -5.762 1.00 78.25 127 LYS A CA 1
ATOM 1033 C C . LYS A 1 127 ? -14.002 -26.852 -4.810 1.00 78.25 127 LYS A C 1
ATOM 1035 O O . LYS A 1 127 ? -15.170 -26.927 -4.440 1.00 78.25 127 LYS A O 1
ATOM 1040 N N . VAL A 1 128 ? -13.176 -25.902 -4.397 1.00 76.88 128 VAL A N 1
ATOM 1041 C CA . VAL A 1 128 ? -13.578 -24.748 -3.586 1.00 76.88 128 VAL A CA 1
ATOM 1042 C C . VAL A 1 128 ? -13.597 -23.504 -4.472 1.00 76.88 128 VAL A C 1
ATOM 1044 O O . VAL A 1 128 ? -12.810 -23.390 -5.412 1.00 76.88 128 VAL A O 1
ATOM 1047 N N . CYS A 1 129 ? -14.510 -22.574 -4.191 1.00 74.00 129 CYS A N 1
ATOM 1048 C CA . CYS A 1 129 ? -14.439 -21.224 -4.735 1.00 74.00 129 CYS A CA 1
ATOM 1049 C C . CYS A 1 129 ? -13.778 -20.321 -3.688 1.00 74.00 129 CYS A C 1
ATOM 1051 O O . CYS A 1 129 ? -14.366 -20.085 -2.632 1.00 74.00 129 CYS A O 1
ATOM 1053 N N . ALA A 1 130 ? -12.567 -19.839 -3.957 1.00 74.12 130 ALA A N 1
ATOM 1054 C CA . ALA A 1 130 ? -11.945 -18.786 -3.161 1.00 74.12 130 ALA A CA 1
ATOM 1055 C C . ALA A 1 130 ? -12.363 -17.408 -3.689 1.00 74.12 130 ALA A C 1
ATOM 1057 O O . ALA A 1 130 ? -12.727 -17.250 -4.853 1.00 74.12 130 ALA A O 1
ATOM 1058 N N . SER A 1 131 ? -12.322 -16.405 -2.818 1.00 80.62 131 SER A N 1
ATOM 1059 C CA . SER A 1 131 ? -12.483 -14.992 -3.175 1.00 80.62 131 SER A CA 1
ATOM 1060 C C . SER A 1 131 ? -11.141 -14.285 -2.993 1.00 80.62 131 SER A C 1
ATOM 1062 O O . SER A 1 131 ? -10.376 -14.669 -2.110 1.00 80.62 131 SER A O 1
ATOM 1064 N N . GLY A 1 132 ? -10.848 -13.274 -3.812 1.00 84.44 132 GLY A N 1
ATOM 1065 C CA . GLY A 1 132 ? -9.634 -12.472 -3.657 1.00 84.44 132 GLY A CA 1
ATOM 1066 C C . GLY A 1 132 ? -9.677 -11.662 -2.362 1.00 84.44 132 GLY A C 1
ATOM 1067 O O . GLY A 1 132 ? -10.761 -11.344 -1.865 1.00 84.44 132 GLY A O 1
ATOM 1068 N N . ILE A 1 133 ? -8.514 -11.321 -1.798 1.00 85.00 133 ILE A N 1
ATOM 1069 C CA . ILE A 1 133 ? -8.456 -10.691 -0.469 1.00 85.00 133 ILE A CA 1
ATOM 1070 C C . ILE A 1 133 ? -9.225 -9.363 -0.411 1.00 85.00 133 ILE A C 1
ATOM 1072 O O . ILE A 1 133 ? -9.874 -9.082 0.591 1.00 85.00 133 ILE A O 1
ATOM 1076 N N . ILE A 1 134 ? -9.253 -8.585 -1.500 1.00 84.50 134 ILE A N 1
ATOM 1077 C CA . ILE A 1 134 ? -10.006 -7.325 -1.563 1.00 84.50 134 ILE A CA 1
ATOM 1078 C C . ILE A 1 134 ? -11.520 -7.586 -1.527 1.00 84.50 134 ILE A C 1
ATOM 1080 O O . ILE A 1 134 ? -12.260 -6.840 -0.891 1.00 84.50 134 ILE A O 1
ATOM 1084 N N . ASP A 1 135 ? -11.991 -8.662 -2.159 1.00 82.62 135 ASP A N 1
ATOM 1085 C CA . ASP A 1 135 ? -13.412 -9.035 -2.173 1.00 82.62 135 ASP A CA 1
ATOM 1086 C C . ASP A 1 135 ? -13.865 -9.705 -0.872 1.00 82.62 135 ASP A C 1
ATOM 1088 O O . ASP A 1 135 ? -15.060 -9.720 -0.576 1.00 82.62 135 ASP A O 1
ATOM 1092 N N . ILE A 1 136 ? -12.925 -10.252 -0.094 1.00 81.56 136 ILE A N 1
ATOM 1093 C CA . ILE A 1 136 ? -13.152 -10.682 1.289 1.00 81.56 136 ILE A CA 1
ATOM 1094 C C . ILE A 1 136 ? -13.269 -9.448 2.185 1.00 81.56 136 ILE A C 1
ATOM 1096 O O . ILE A 1 136 ? -14.284 -9.292 2.855 1.00 81.56 136 ILE A O 1
ATOM 1100 N N . LEU A 1 137 ? -12.283 -8.542 2.152 1.00 81.38 137 LEU A N 1
ATOM 1101 C CA . LEU A 1 137 ? -12.258 -7.335 2.987 1.00 81.38 137 LEU A CA 1
ATOM 1102 C C . LEU A 1 137 ? -13.500 -6.453 2.770 1.00 81.38 137 LEU A C 1
ATOM 1104 O O . LEU A 1 137 ? -14.091 -5.997 3.740 1.00 81.38 137 LEU A O 1
ATOM 1108 N N . LYS A 1 138 ? -13.972 -6.294 1.525 1.00 78.25 138 LYS A N 1
ATOM 1109 C CA . LYS A 1 138 ? -15.207 -5.550 1.192 1.00 78.25 138 LYS A CA 1
ATOM 1110 C C . LYS A 1 138 ? -16.501 -6.095 1.816 1.00 78.25 138 LYS A C 1
ATOM 1112 O O . LYS A 1 138 ? -17.509 -5.398 1.765 1.00 78.25 138 LYS A O 1
ATOM 1117 N N . ARG A 1 139 ? -16.524 -7.330 2.334 1.00 77.12 139 ARG A N 1
ATOM 1118 C CA . ARG A 1 139 ? -17.716 -7.908 2.996 1.00 77.12 139 ARG A CA 1
ATOM 1119 C C . ARG A 1 139 ? -17.854 -7.476 4.449 1.00 77.12 139 ARG A C 1
ATOM 1121 O O . ARG A 1 139 ? -18.899 -7.718 5.041 1.00 77.12 139 ARG A O 1
ATOM 1128 N N . TYR A 1 140 ? -16.807 -6.885 5.011 1.00 73.69 140 TYR A N 1
ATOM 1129 C CA . TYR A 1 140 ? -16.756 -6.461 6.396 1.00 73.69 140 TYR A CA 1
ATOM 1130 C C . TYR A 1 140 ? -16.847 -4.943 6.482 1.00 73.69 140 TYR A C 1
ATOM 1132 O O . TYR A 1 140 ? -16.209 -4.233 5.702 1.00 73.69 140 TYR A O 1
ATOM 1140 N N . ASN A 1 141 ? -17.619 -4.443 7.446 1.00 68.12 141 ASN A N 1
ATOM 1141 C CA . ASN A 1 141 ? -17.644 -3.021 7.742 1.00 68.12 141 ASN A CA 1
ATOM 1142 C C . ASN A 1 141 ? -16.525 -2.704 8.743 1.00 68.12 141 ASN A C 1
ATOM 1144 O O . ASN A 1 141 ? -16.527 -3.206 9.867 1.00 68.12 141 ASN A O 1
ATOM 1148 N N . PHE A 1 142 ? -15.552 -1.895 8.330 1.00 67.69 142 PHE A N 1
ATOM 1149 C CA . PHE A 1 142 ? -14.480 -1.421 9.203 1.00 67.69 142 PHE A CA 1
ATOM 1150 C C . PHE A 1 142 ? -14.903 -0.084 9.815 1.00 67.69 142 PHE A C 1
ATOM 1152 O O . PHE A 1 142 ? -14.659 0.970 9.227 1.00 67.69 142 PHE A O 1
ATOM 1159 N N . THR A 1 143 ? -15.573 -0.124 10.969 1.00 57.34 143 THR A N 1
ATOM 1160 C CA . THR A 1 143 ? -15.943 1.091 11.706 1.00 57.34 143 THR A CA 1
ATOM 1161 C C . THR A 1 143 ? -14.804 1.544 12.613 1.00 57.34 143 THR A C 1
ATOM 1163 O O . THR A 1 143 ? -14.050 0.739 13.155 1.00 57.34 143 THR A O 1
ATOM 1166 N N . VAL A 1 144 ? -14.675 2.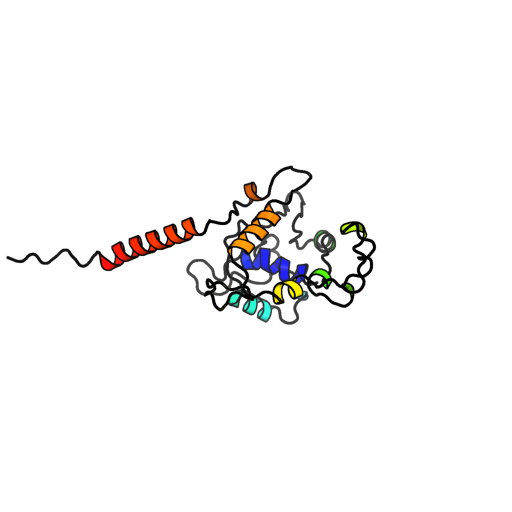862 12.768 1.00 53.66 144 VAL A N 1
ATOM 1167 C CA . VAL A 1 144 ? -13.794 3.481 13.776 1.00 53.66 144 VAL A CA 1
ATOM 1168 C C . VAL A 1 144 ? -14.572 3.764 15.068 1.00 53.66 144 VAL A C 1
ATOM 1170 O O . VAL A 1 144 ? -13.986 3.847 16.143 1.00 53.66 144 VAL A O 1
ATOM 1173 N N . GLU A 1 145 ? -15.895 3.898 14.963 1.00 50.91 145 GLU A N 1
ATOM 1174 C CA . GLU A 1 145 ? -16.796 4.127 16.089 1.00 50.91 145 GLU A CA 1
ATOM 1175 C C . GLU A 1 145 ? -17.105 2.818 16.823 1.00 50.91 145 GLU A C 1
ATOM 1177 O O . GLU A 1 145 ? -17.305 1.765 16.206 1.00 50.91 145 GLU A O 1
ATOM 1182 N N . GLU A 1 146 ? -17.155 2.900 18.154 1.00 49.81 146 GLU A N 1
ATOM 1183 C CA . GLU A 1 146 ? -17.645 1.816 18.997 1.00 49.81 146 GLU A CA 1
ATOM 1184 C C . GLU A 1 146 ? -19.118 1.550 18.706 1.00 49.81 146 GLU A C 1
ATOM 1186 O O . GLU A 1 146 ? -19.956 2.446 18.816 1.00 49.81 146 GLU A O 1
ATOM 1191 N N . ASN A 1 147 ? -19.436 0.300 18.378 1.00 44.47 147 ASN A N 1
ATOM 1192 C CA . ASN A 1 147 ? -20.806 -0.101 18.096 1.00 44.47 147 ASN A CA 1
ATOM 1193 C C . ASN A 1 147 ? -21.700 0.148 19.312 1.00 44.47 147 ASN A C 1
ATOM 1195 O O . ASN A 1 147 ? -21.431 -0.354 20.409 1.00 44.47 147 ASN A O 1
ATOM 1199 N N . THR A 1 148 ? -22.819 0.839 19.100 1.00 53.25 148 THR A N 1
ATOM 1200 C CA . THR A 1 148 ? -23.914 0.768 20.065 1.00 53.25 148 THR A CA 1
ATOM 1201 C C . THR A 1 148 ? -24.503 -0.653 20.046 1.00 53.25 148 THR A C 1
ATOM 1203 O O . THR A 1 148 ? -24.328 -1.374 19.058 1.00 53.25 148 THR A O 1
ATOM 1206 N N . PRO A 1 149 ? -25.237 -1.098 21.087 1.00 47.03 149 PRO A N 1
ATOM 1207 C CA . PRO A 1 149 ? -25.813 -2.448 21.122 1.00 47.03 149 PRO A CA 1
ATOM 1208 C C . PRO A 1 149 ? -26.761 -2.796 19.958 1.00 47.03 149 PRO A C 1
ATOM 1210 O O . PRO A 1 149 ? -27.145 -3.953 19.823 1.00 47.03 149 PRO A O 1
ATOM 1213 N N . PHE A 1 150 ? -27.150 -1.816 19.136 1.00 53.66 150 PHE A N 1
ATOM 1214 C CA . PHE A 1 150 ? -28.024 -1.993 17.976 1.00 53.66 150 PHE A CA 1
ATOM 1215 C C . PHE A 1 150 ? -27.268 -2.152 16.639 1.00 53.66 150 PHE A C 1
ATOM 1217 O O . PHE A 1 150 ? -27.871 -2.610 15.674 1.00 53.66 150 PHE A O 1
ATOM 1224 N N . ASP A 1 151 ? -25.961 -1.863 16.581 1.00 51.00 151 ASP A N 1
ATOM 1225 C CA . ASP A 1 151 ? -25.127 -1.939 15.360 1.00 51.00 151 ASP A CA 1
ATOM 1226 C C . ASP A 1 151 ? -24.338 -3.265 15.237 1.00 51.00 151 ASP A C 1
ATOM 1228 O O . ASP A 1 151 ? -23.417 -3.409 14.431 1.00 51.00 151 ASP A O 1
ATOM 1232 N N . GLN A 1 152 ? -24.670 -4.253 16.072 1.00 47.75 152 GLN A N 1
ATOM 1233 C CA . GLN A 1 152 ? -23.780 -5.364 16.424 1.00 47.75 152 GLN A CA 1
ATOM 1234 C C . GLN A 1 152 ? -23.536 -6.414 15.312 1.00 47.75 152 GLN A C 1
ATOM 1236 O O . GLN A 1 152 ? -22.634 -7.237 15.455 1.00 47.75 152 GLN A O 1
ATOM 1241 N N . GLU A 1 153 ? -24.301 -6.424 14.213 1.00 47.66 153 GLU A N 1
ATOM 1242 C CA . GLU A 1 153 ? -24.274 -7.536 13.238 1.00 47.66 153 GLU A CA 1
ATOM 1243 C C . GLU A 1 153 ? -23.210 -7.448 12.120 1.00 47.66 153 GLU A C 1
ATOM 1245 O O . GLU A 1 153 ? -22.980 -8.459 11.455 1.00 47.66 153 GLU A O 1
ATOM 1250 N N . VAL A 1 154 ? -22.558 -6.298 11.866 1.00 51.44 154 VAL A N 1
ATOM 1251 C CA . VAL A 1 154 ? -21.724 -6.125 10.638 1.00 51.44 154 VAL A CA 1
ATOM 1252 C C . VAL A 1 154 ? -20.337 -5.490 10.858 1.00 51.44 154 VAL A C 1
ATOM 1254 O O . VAL A 1 154 ? -19.452 -5.626 10.006 1.00 51.44 154 VAL A O 1
ATOM 1257 N N . SER A 1 155 ? -20.109 -4.812 11.981 1.00 55.94 155 SER A N 1
ATOM 1258 C CA . SER A 1 155 ? -18.881 -4.042 12.227 1.00 55.94 155 SER A CA 1
ATOM 1259 C C . SER A 1 155 ? -17.761 -4.875 12.859 1.00 55.94 155 SER A C 1
ATOM 1261 O O . SER A 1 155 ? -17.960 -5.513 13.893 1.00 55.94 155 SER A O 1
ATOM 1263 N N . LEU A 1 156 ? -16.558 -4.842 12.277 1.00 57.88 156 LEU A N 1
ATOM 1264 C CA . LEU A 1 156 ? -15.377 -5.484 12.863 1.00 57.88 156 LEU A CA 1
ATOM 1265 C C . LEU A 1 156 ? -14.763 -4.634 13.981 1.00 57.88 156 LEU A C 1
ATOM 1267 O O . LEU A 1 156 ? -14.429 -3.472 13.777 1.00 57.88 156 LEU A O 1
ATOM 1271 N N . ASP A 1 157 ? -14.544 -5.266 15.131 1.00 62.72 157 ASP A N 1
ATOM 1272 C CA . ASP A 1 157 ? -13.871 -4.692 16.298 1.00 62.72 157 ASP A CA 1
ATOM 1273 C C . ASP A 1 157 ? -12.411 -4.270 15.981 1.00 62.72 157 ASP A C 1
ATOM 1275 O O . ASP A 1 157 ? -11.619 -5.104 15.519 1.00 62.72 157 ASP A O 1
ATOM 1279 N N . PRO A 1 158 ? -12.004 -3.013 16.258 1.00 60.47 158 PRO A N 1
ATOM 1280 C CA . PRO A 1 158 ? -10.610 -2.571 16.171 1.00 60.47 158 PRO A CA 1
ATOM 1281 C C . PRO A 1 158 ? -9.607 -3.439 16.956 1.00 60.47 158 PRO A C 1
ATOM 1283 O O . PRO A 1 158 ? -8.462 -3.594 16.524 1.00 60.47 158 PRO A O 1
ATOM 1286 N N . GLU A 1 159 ? -10.010 -4.071 18.064 1.00 65.75 159 GLU A N 1
ATOM 1287 C CA . GLU A 1 159 ? -9.148 -4.993 18.816 1.00 65.75 159 GLU A CA 1
ATOM 1288 C C . GLU A 1 159 ? -8.864 -6.287 18.028 1.00 65.75 159 GLU A C 1
ATOM 1290 O O . GLU A 1 159 ? -7.764 -6.848 18.103 1.00 65.75 159 GLU A O 1
ATOM 1295 N N . LEU A 1 160 ? -9.817 -6.749 17.208 1.00 67.38 160 LEU A N 1
ATOM 1296 C CA . LEU A 1 160 ? -9.624 -7.895 16.317 1.00 67.38 160 LEU A CA 1
ATOM 1297 C C . LEU A 1 160 ? -8.596 -7.577 15.224 1.00 67.38 160 LEU A C 1
ATOM 1299 O O . LEU A 1 160 ? -7.749 -8.421 14.930 1.00 67.38 160 LEU A O 1
ATOM 1303 N N . LEU A 1 161 ? -8.624 -6.362 14.664 1.00 67.25 161 LEU A N 1
ATOM 1304 C CA . LEU A 1 161 ? -7.597 -5.885 13.730 1.00 67.25 161 LEU A CA 1
ATOM 1305 C C . LEU A 1 161 ? -6.206 -5.887 14.377 1.00 67.25 161 LEU A C 1
ATOM 1307 O O . LEU A 1 161 ? -5.264 -6.410 13.778 1.00 67.25 161 LEU A O 1
ATOM 1311 N N . GLY A 1 162 ? -6.092 -5.382 15.612 1.00 64.88 162 GLY A N 1
ATOM 1312 C CA . GLY A 1 162 ? -4.853 -5.429 16.395 1.00 64.88 162 GLY A CA 1
ATOM 1313 C C . GLY A 1 162 ? -4.327 -6.858 16.563 1.00 64.88 162 GLY A C 1
ATOM 1314 O O . GLY A 1 162 ? -3.178 -7.138 16.226 1.00 64.88 162 GLY A O 1
ATOM 1315 N N . LYS A 1 163 ? -5.186 -7.799 16.980 1.00 67.06 163 LYS A N 1
ATOM 1316 C CA . LYS A 1 163 ? -4.833 -9.224 17.145 1.00 67.06 163 LYS A CA 1
ATOM 1317 C C . LYS A 1 163 ? -4.451 -9.910 15.831 1.00 67.06 163 LYS A C 1
ATOM 1319 O O . LYS A 1 163 ? -3.511 -10.701 15.808 1.00 67.06 163 LYS A O 1
ATOM 1324 N N . VAL A 1 164 ? -5.150 -9.630 14.729 1.00 70.38 164 VAL A N 1
ATOM 1325 C CA . VAL A 1 164 ? -4.804 -10.165 13.398 1.00 70.38 164 VAL A CA 1
ATOM 1326 C C . VAL A 1 164 ? -3.431 -9.655 12.962 1.00 70.38 164 VAL A C 1
ATOM 1328 O O . VAL A 1 164 ? -2.584 -10.453 12.563 1.00 70.38 164 VAL A O 1
ATOM 1331 N N . PHE A 1 165 ? -3.182 -8.354 13.099 1.00 65.50 165 PHE A N 1
ATOM 1332 C CA . PHE A 1 165 ? -1.901 -7.737 12.769 1.00 65.50 165 PHE A CA 1
ATOM 1333 C C . PHE A 1 165 ? -0.753 -8.295 13.629 1.00 65.50 165 PHE A C 1
ATOM 1335 O O . PHE A 1 165 ? 0.286 -8.702 13.109 1.00 65.50 165 PHE A O 1
ATOM 1342 N N . GLU A 1 166 ? -0.971 -8.431 14.937 1.00 63.16 166 GLU A N 1
ATOM 1343 C CA . GLU A 1 166 ? -0.021 -9.042 15.867 1.00 63.16 166 GLU A CA 1
ATOM 1344 C C . GLU A 1 166 ? 0.302 -10.509 15.567 1.00 63.16 166 GLU A C 1
ATOM 1346 O O . GLU A 1 166 ? 1.439 -10.935 15.800 1.00 63.16 166 GLU A O 1
ATOM 1351 N N . ASN A 1 167 ? -0.677 -11.281 15.089 1.00 64.12 167 ASN A N 1
ATOM 1352 C CA . ASN A 1 167 ? -0.494 -12.676 14.697 1.00 64.12 167 ASN A CA 1
ATOM 1353 C C . ASN A 1 167 ? 0.298 -12.786 13.388 1.00 64.12 167 ASN A C 1
ATOM 1355 O O . ASN A 1 167 ? 1.199 -13.617 13.295 1.00 64.12 167 ASN A O 1
ATOM 1359 N N . LEU A 1 168 ? 0.036 -11.906 12.415 1.00 62.53 168 LEU A N 1
ATOM 1360 C CA . LEU A 1 168 ? 0.807 -11.820 11.168 1.00 62.53 168 LEU A CA 1
ATOM 1361 C C . LEU A 1 168 ? 2.263 -11.373 11.413 1.00 62.53 168 LEU A C 1
ATOM 1363 O O . LEU A 1 168 ? 3.177 -11.872 10.763 1.00 62.53 168 LEU A O 1
ATOM 1367 N N . LEU A 1 169 ? 2.513 -10.504 12.401 1.00 57.12 169 LEU A N 1
ATOM 1368 C CA . LEU A 1 169 ? 3.873 -10.163 12.854 1.00 57.12 169 LEU A CA 1
ATOM 1369 C C . LEU A 1 169 ? 4.527 -11.245 13.738 1.00 57.12 169 LEU A C 1
ATOM 1371 O O . LEU A 1 169 ? 5.743 -11.219 13.951 1.00 57.12 169 LEU A O 1
ATOM 1375 N N . ALA A 1 170 ? 3.740 -12.177 14.285 1.00 51.62 170 ALA A N 1
ATOM 1376 C CA . ALA A 1 170 ? 4.229 -13.316 15.063 1.00 51.62 170 ALA A CA 1
ATOM 1377 C C . ALA A 1 170 ? 4.528 -14.553 14.201 1.00 51.62 170 ALA A C 1
ATOM 1379 O O . ALA A 1 170 ? 5.298 -15.410 14.643 1.00 51.62 170 ALA A O 1
ATOM 1380 N N . SER A 1 171 ? 3.971 -14.656 12.988 1.00 48.25 171 SER A N 1
ATOM 1381 C CA . SER A 1 171 ? 4.215 -15.765 12.059 1.00 48.25 171 SER A CA 1
ATOM 1382 C C . SER A 1 171 ? 5.603 -15.697 11.408 1.00 48.25 171 SER A C 1
ATOM 1384 O O . SER A 1 171 ? 5.740 -15.403 10.228 1.00 48.25 171 SER A O 1
ATOM 1386 N N . TYR A 1 172 ? 6.609 -15.998 12.233 1.00 45.94 172 TYR A N 1
ATOM 1387 C CA . TYR A 1 172 ? 7.838 -16.744 11.944 1.00 45.94 172 TYR A CA 1
ATOM 1388 C C . TYR A 1 172 ? 8.595 -16.461 10.633 1.00 45.94 172 TYR A C 1
ATOM 1390 O O . TYR A 1 172 ? 8.180 -16.877 9.554 1.00 45.94 172 TYR A O 1
ATOM 1398 N N . ASN A 1 173 ? 9.825 -15.949 10.763 1.00 51.16 173 ASN A N 1
ATOM 1399 C CA . ASN A 1 173 ? 10.891 -16.247 9.805 1.00 51.16 173 ASN A CA 1
ATOM 1400 C C . ASN A 1 173 ? 11.538 -17.600 10.200 1.00 51.16 173 ASN A C 1
ATOM 1402 O O . ASN A 1 173 ? 12.145 -17.673 11.276 1.00 51.16 173 ASN A O 1
ATOM 1406 N N . PRO A 1 174 ? 11.418 -18.673 9.387 1.00 45.81 174 PRO A N 1
ATOM 1407 C CA . PRO A 1 174 ? 11.958 -19.993 9.726 1.00 45.81 174 PRO A CA 1
ATOM 1408 C C . PRO A 1 174 ? 13.486 -20.048 9.826 1.00 45.81 174 PRO A C 1
ATOM 1410 O O . PRO A 1 174 ? 14.008 -20.920 10.516 1.00 45.81 174 PRO A O 1
ATOM 1413 N N . GLU A 1 175 ? 14.200 -19.141 9.154 1.00 40.81 175 GLU A N 1
ATOM 1414 C CA . GLU A 1 175 ? 15.664 -19.179 9.055 1.00 40.81 175 GLU A CA 1
ATOM 1415 C C . GLU A 1 175 ? 16.361 -18.453 10.213 1.00 40.81 175 GLU A C 1
ATOM 1417 O O . GLU A 1 175 ? 17.458 -18.841 10.610 1.00 40.81 175 GLU A O 1
ATOM 1422 N N . THR A 1 176 ? 15.735 -17.418 10.786 1.00 55.34 176 THR A N 1
ATOM 1423 C CA . THR A 1 176 ? 16.390 -16.532 11.770 1.00 55.34 176 THR A CA 1
ATOM 1424 C C . THR A 1 176 ? 15.899 -16.699 13.208 1.00 55.34 176 THR A C 1
ATOM 1426 O O . THR A 1 176 ? 16.521 -16.156 14.119 1.00 55.34 176 THR A O 1
ATOM 1429 N N . GLN A 1 177 ? 14.775 -17.394 13.436 1.00 45.97 177 GLN A N 1
ATOM 1430 C CA . GLN A 1 177 ? 14.080 -17.497 14.737 1.00 45.97 177 GLN A CA 1
ATOM 1431 C C . GLN A 1 177 ? 13.728 -16.142 15.399 1.00 45.97 177 GLN A C 1
ATOM 1433 O O . GLN A 1 177 ? 13.316 -16.092 16.561 1.00 45.97 177 GLN A O 1
ATOM 1438 N N . THR A 1 178 ? 13.841 -15.029 14.671 1.00 42.66 178 THR A N 1
ATOM 1439 C CA . THR A 1 178 ? 13.498 -13.688 15.151 1.00 42.66 178 THR A CA 1
ATOM 1440 C C . THR A 1 178 ? 12.083 -13.311 14.723 1.00 42.66 178 THR A C 1
ATOM 1442 O O . THR A 1 178 ? 11.729 -13.357 13.548 1.00 42.66 178 THR A O 1
ATOM 1445 N N . THR A 1 179 ? 11.254 -12.900 15.684 1.00 44.50 179 THR A N 1
ATOM 1446 C CA . THR A 1 179 ? 9.956 -12.278 15.393 1.00 44.50 179 THR A CA 1
ATOM 1447 C C . THR A 1 179 ? 10.157 -10.828 14.959 1.00 44.50 179 THR A C 1
ATOM 1449 O O . THR A 1 179 ? 10.854 -10.068 15.639 1.00 44.50 179 THR A O 1
ATOM 1452 N N . ALA A 1 180 ? 9.488 -10.418 13.875 1.00 48.84 180 ALA A N 1
ATOM 1453 C CA . ALA A 1 180 ? 9.538 -9.049 13.344 1.00 48.84 180 ALA A CA 1
ATOM 1454 C C . ALA A 1 180 ? 9.209 -7.982 14.411 1.00 48.84 180 ALA A C 1
ATOM 1456 O O . ALA A 1 180 ? 9.787 -6.895 14.402 1.00 48.84 180 ALA A O 1
ATOM 1457 N N . ARG A 1 181 ? 8.379 -8.353 15.402 1.00 44.91 181 ARG A N 1
ATOM 1458 C CA . ARG A 1 181 ? 8.052 -7.596 16.628 1.00 44.91 181 ARG A CA 1
ATOM 1459 C C . ARG A 1 181 ? 9.242 -6.855 17.262 1.00 44.91 181 ARG A C 1
ATOM 1461 O O . ARG A 1 181 ? 9.068 -5.740 17.739 1.00 44.91 181 ARG A O 1
ATOM 1468 N N . LYS A 1 182 ? 10.444 -7.453 17.299 1.00 44.12 182 LYS A N 1
ATOM 1469 C CA . LYS A 1 182 ? 11.632 -6.823 17.917 1.00 44.12 182 LYS A CA 1
ATOM 1470 C C . LYS A 1 182 ? 12.381 -5.840 17.013 1.00 44.12 182 LYS A C 1
ATOM 1472 O O . LYS A 1 182 ? 13.166 -5.061 17.540 1.00 44.12 182 LYS A O 1
ATOM 1477 N N . GLN A 1 183 ? 12.179 -5.888 15.697 1.00 46.50 183 GLN A N 1
ATOM 1478 C CA . GLN A 1 183 ? 12.902 -5.046 14.736 1.00 46.50 183 GLN A CA 1
ATOM 1479 C C . GLN A 1 183 ? 12.090 -3.820 14.299 1.00 46.50 183 GLN A C 1
ATOM 1481 O O . GLN A 1 183 ? 12.676 -2.759 14.132 1.00 46.50 183 GLN A O 1
ATOM 1486 N N . THR A 1 184 ? 10.761 -3.925 14.180 1.00 52.88 184 THR A N 1
ATOM 1487 C CA . THR A 1 184 ? 9.899 -2.813 13.720 1.00 52.88 184 THR A CA 1
ATOM 1488 C C . THR A 1 184 ? 9.272 -1.984 14.846 1.00 52.88 184 THR A C 1
ATOM 1490 O O . THR A 1 184 ? 8.553 -1.024 14.575 1.00 52.88 184 THR A O 1
ATOM 1493 N N . GLY A 1 185 ? 9.445 -2.382 16.115 1.00 53.53 185 GLY A N 1
ATOM 1494 C CA . GLY A 1 185 ? 8.844 -1.708 17.281 1.00 53.53 185 GLY A CA 1
ATOM 1495 C C . GLY A 1 185 ? 7.307 -1.638 17.276 1.00 53.53 185 GLY A C 1
ATOM 1496 O O . GLY A 1 185 ? 6.719 -0.932 18.091 1.00 53.53 185 GLY A O 1
ATOM 1497 N N . SER A 1 186 ? 6.653 -2.348 16.353 1.00 54.75 186 SER A N 1
ATOM 1498 C CA . SER A 1 186 ? 5.228 -2.208 16.054 1.00 54.75 186 SER A CA 1
ATOM 1499 C C . SER A 1 186 ? 4.381 -3.064 16.996 1.00 54.75 186 SER A C 1
ATOM 1501 O O . SER A 1 186 ? 4.019 -4.196 16.675 1.00 54.75 186 SER A O 1
ATOM 1503 N N . PHE A 1 187 ? 4.079 -2.512 18.170 1.00 60.22 187 PHE A N 1
ATOM 1504 C CA . PHE A 1 187 ? 3.143 -3.081 19.140 1.00 60.22 187 PHE A CA 1
ATOM 1505 C C . PHE A 1 187 ? 1.815 -2.324 19.101 1.00 60.22 187 PHE A C 1
ATOM 1507 O O . PHE A 1 187 ? 1.800 -1.099 18.991 1.00 60.22 187 PHE A O 1
ATOM 1514 N N . TYR A 1 188 ? 0.699 -3.045 19.216 1.00 59.44 188 TYR A N 1
ATOM 1515 C CA . TYR A 1 188 ? -0.602 -2.416 19.410 1.00 59.44 188 TYR A CA 1
ATOM 1516 C C . TYR A 1 188 ? -0.693 -1.875 20.844 1.00 59.44 188 TYR A C 1
ATOM 1518 O O . TYR A 1 188 ? -0.482 -2.615 21.805 1.00 59.44 188 TYR A O 1
ATOM 1526 N N . THR A 1 189 ? -0.997 -0.587 21.002 1.00 65.00 189 THR A N 1
ATOM 1527 C CA . THR A 1 189 ? -1.206 0.017 22.324 1.00 65.00 189 THR A CA 1
ATOM 1528 C C . THR A 1 189 ? -2.588 -0.387 22.851 1.00 65.00 189 THR A C 1
ATOM 1530 O O . THR A 1 189 ? -3.584 -0.041 22.212 1.00 65.00 189 THR A O 1
ATOM 1533 N N . PRO A 1 190 ? -2.697 -1.077 24.005 1.00 68.25 190 PRO A N 1
ATOM 1534 C CA . PRO A 1 190 ? -3.989 -1.461 24.564 1.00 68.25 190 PRO A CA 1
ATOM 1535 C C . PRO A 1 190 ? -4.880 -0.249 24.822 1.00 68.25 190 PRO A C 1
ATOM 1537 O O . PRO A 1 190 ? -4.408 0.816 25.226 1.00 68.25 190 PRO A O 1
ATOM 1540 N N . ARG A 1 191 ? -6.188 -0.425 24.629 1.00 62.25 191 ARG A N 1
ATOM 1541 C CA . ARG A 1 191 ? -7.148 0.682 24.637 1.00 62.25 191 ARG A CA 1
ATOM 1542 C C . ARG A 1 191 ? -7.148 1.485 25.943 1.00 62.25 191 ARG A C 1
ATOM 1544 O O . ARG A 1 191 ? -7.223 2.708 25.890 1.00 62.25 191 ARG A O 1
ATOM 1551 N N . GLU A 1 192 ? -7.015 0.821 27.089 1.00 70.06 192 GLU A N 1
ATOM 1552 C CA . GLU A 1 192 ? -6.925 1.467 28.410 1.00 70.06 192 GLU A CA 1
ATOM 1553 C C . GLU A 1 192 ? -5.775 2.488 28.480 1.00 70.06 192 GLU A C 1
ATOM 1555 O O . GLU A 1 192 ? -5.935 3.577 29.029 1.00 70.06 192 GLU A O 1
ATOM 1560 N N . ILE A 1 193 ? -4.635 2.168 27.856 1.00 77.25 193 ILE A N 1
ATOM 1561 C CA . ILE A 1 193 ? -3.462 3.045 27.792 1.00 77.25 193 ILE A CA 1
ATOM 1562 C C . ILE A 1 193 ? -3.721 4.225 26.851 1.00 77.25 193 ILE A C 1
ATOM 1564 O O . ILE A 1 193 ? -3.380 5.356 27.191 1.00 77.25 193 ILE A O 1
ATOM 1568 N N . VAL A 1 194 ? -4.361 3.992 25.697 1.00 74.19 194 VAL A N 1
ATOM 1569 C CA . VAL A 1 194 ? -4.739 5.069 24.762 1.00 74.19 194 VAL A CA 1
ATOM 1570 C C . VAL A 1 194 ? -5.702 6.053 25.429 1.00 74.19 194 VAL A C 1
ATOM 1572 O O . VAL A 1 194 ? -5.465 7.257 25.374 1.00 74.19 194 VAL A O 1
ATOM 1575 N N . GLN A 1 195 ? -6.741 5.550 26.101 1.00 71.88 195 GLN A N 1
ATOM 1576 C CA . GLN A 1 195 ? -7.724 6.371 26.810 1.00 71.88 195 GLN A CA 1
ATOM 1577 C C . GLN A 1 195 ? -7.048 7.238 27.880 1.00 71.88 195 GLN A C 1
ATOM 1579 O O . GLN A 1 195 ? -7.179 8.459 27.854 1.00 71.88 195 GLN A O 1
ATOM 1584 N N . TYR A 1 196 ? -6.229 6.625 28.742 1.00 82.19 196 TYR A N 1
ATOM 1585 C CA . TYR A 1 196 ? -5.458 7.337 29.763 1.00 82.19 196 TYR A CA 1
ATOM 1586 C C . TYR A 1 196 ? -4.544 8.425 29.173 1.00 82.19 196 TYR A C 1
ATOM 1588 O O . TYR A 1 196 ? -4.498 9.545 29.682 1.00 82.19 196 TYR A O 1
ATOM 1596 N N . MET A 1 197 ? -3.838 8.130 28.073 1.00 83.31 197 MET A N 1
ATOM 1597 C CA . MET A 1 197 ? -2.977 9.109 27.401 1.00 83.31 197 MET A CA 1
ATOM 1598 C C . MET A 1 197 ? -3.770 10.285 26.820 1.00 83.31 197 MET A C 1
ATOM 1600 O O . MET A 1 197 ? -3.296 11.421 26.892 1.00 83.31 197 MET A O 1
ATOM 1604 N N . VAL A 1 198 ? -4.957 10.040 26.257 1.00 83.06 198 VAL A N 1
ATOM 1605 C CA . VAL A 1 198 ? -5.844 11.090 25.730 1.00 83.06 198 VAL A CA 1
ATOM 1606 C C . VAL A 1 198 ? -6.388 11.961 26.860 1.00 83.06 198 VAL A C 1
ATOM 1608 O O . VAL A 1 198 ? -6.298 13.186 26.768 1.00 83.06 198 VAL A O 1
ATOM 1611 N N . ASP A 1 199 ? -6.880 11.352 27.938 1.00 84.75 199 ASP A N 1
ATOM 1612 C CA . ASP A 1 199 ? -7.466 12.063 29.075 1.00 84.75 199 ASP A CA 1
ATOM 1613 C C . ASP A 1 199 ? -6.435 12.958 29.774 1.00 84.75 199 ASP A C 1
ATOM 1615 O O . ASP A 1 199 ? -6.675 14.156 29.939 1.00 84.75 199 ASP A O 1
ATOM 1619 N N . GLU A 1 200 ? -5.245 12.441 30.097 1.00 89.69 200 GLU A N 1
ATOM 1620 C CA . GLU A 1 200 ? -4.167 13.252 30.679 1.00 89.69 200 GLU A CA 1
ATOM 1621 C C . GLU A 1 200 ? -3.688 14.357 29.723 1.00 89.69 200 GLU A C 1
ATOM 1623 O O . GLU A 1 200 ? -3.431 15.484 30.157 1.00 89.69 200 GLU A O 1
ATOM 1628 N N . SER A 1 201 ? -3.630 14.092 28.411 1.00 88.00 201 SER A N 1
ATOM 1629 C CA . SER A 1 201 ? -3.260 15.107 27.412 1.00 88.00 201 SER A CA 1
ATOM 1630 C C . SER A 1 201 ? -4.292 16.236 27.328 1.00 88.00 201 SER A C 1
ATOM 1632 O O . SER A 1 201 ? -3.918 17.413 27.297 1.00 88.00 201 SER A O 1
ATOM 1634 N N . LEU A 1 202 ? -5.587 15.906 27.343 1.00 86.38 202 LEU A N 1
ATOM 1635 C CA . LEU A 1 202 ? -6.682 16.879 27.359 1.00 86.38 202 LEU A CA 1
ATOM 1636 C C . LEU A 1 202 ? -6.708 17.668 28.672 1.00 86.38 202 LEU A C 1
ATOM 1638 O O . LEU A 1 202 ? -6.798 18.895 28.647 1.00 86.38 202 LEU A O 1
ATOM 1642 N N . VAL A 1 203 ? -6.565 16.996 29.816 1.00 86.88 203 VAL A N 1
ATOM 1643 C CA . VAL A 1 203 ? -6.506 17.627 31.141 1.00 86.88 203 VAL A CA 1
ATOM 1644 C C . VAL A 1 203 ? -5.312 18.579 31.244 1.00 86.88 203 VAL A C 1
ATOM 1646 O O . VAL A 1 203 ? -5.473 19.707 31.714 1.00 86.88 203 VAL A O 1
ATOM 1649 N N . ALA A 1 204 ? -4.125 18.177 30.785 1.00 88.00 204 ALA A N 1
ATOM 1650 C CA . ALA A 1 204 ? -2.937 19.030 30.768 1.00 88.00 204 ALA A CA 1
ATOM 1651 C C . ALA A 1 204 ? -3.103 20.234 29.826 1.00 88.00 204 ALA A C 1
ATOM 1653 O O . ALA A 1 204 ? -2.768 21.362 30.204 1.00 88.00 204 ALA A O 1
ATOM 1654 N N . HIS A 1 205 ? -3.668 20.021 28.632 1.00 87.44 205 HIS A N 1
ATOM 1655 C CA . HIS A 1 205 ? -3.961 21.097 27.688 1.00 87.44 205 HIS A CA 1
ATOM 1656 C C . HIS A 1 205 ? -4.960 22.103 28.280 1.00 87.44 205 HIS A C 1
ATOM 1658 O O . HIS A 1 205 ? -4.668 23.295 28.342 1.00 87.44 205 HIS A O 1
ATOM 1664 N N . LEU A 1 206 ? -6.104 21.642 28.793 1.00 86.88 206 LEU A N 1
ATOM 1665 C CA . LEU A 1 206 ? -7.136 22.505 29.375 1.00 86.88 206 LEU A CA 1
ATOM 1666 C C . LEU A 1 206 ? -6.632 23.259 30.615 1.00 86.88 206 LEU A C 1
ATOM 1668 O O . LEU A 1 206 ? -6.879 24.459 30.733 1.00 86.88 206 LEU A O 1
ATOM 1672 N N . LYS A 1 207 ? -5.854 22.613 31.498 1.00 86.44 207 LYS A N 1
ATOM 1673 C CA . LYS A 1 207 ? -5.186 23.283 32.633 1.00 86.44 207 LYS A CA 1
ATOM 1674 C C . LYS A 1 207 ? -4.282 24.430 32.170 1.00 86.44 207 LYS A C 1
ATOM 1676 O O . LYS A 1 207 ? -4.288 25.487 32.794 1.00 86.44 207 LYS A O 1
ATOM 1681 N N . ARG A 1 208 ? -3.535 24.249 31.076 1.00 84.00 208 ARG A N 1
ATOM 1682 C CA . ARG A 1 208 ? -2.658 25.280 30.496 1.00 84.00 208 ARG A CA 1
ATOM 1683 C C . ARG A 1 208 ? -3.438 26.411 29.816 1.00 84.00 208 ARG A C 1
ATOM 1685 O O . ARG A 1 208 ? -3.054 27.567 29.963 1.00 84.00 208 ARG A O 1
ATOM 1692 N N . THR A 1 209 ? -4.492 26.087 29.072 1.00 81.00 209 THR A N 1
ATOM 1693 C CA . THR A 1 209 ? -5.233 27.054 28.244 1.00 81.00 209 THR A CA 1
ATOM 1694 C C . THR A 1 209 ? -6.276 27.848 29.043 1.00 81.00 209 THR A C 1
ATOM 1696 O O . THR A 1 209 ? -6.529 29.005 28.724 1.00 81.00 209 THR A O 1
ATOM 1699 N N . VAL A 1 210 ? -6.858 27.265 30.099 1.00 77.50 210 VAL A N 1
ATOM 1700 C CA . VAL A 1 210 ? -7.908 27.898 30.928 1.00 77.50 210 VAL A CA 1
ATOM 1701 C C . VAL A 1 210 ? -7.369 28.376 32.286 1.00 77.50 210 VAL A C 1
ATOM 1703 O O . VAL A 1 210 ? -7.844 29.375 32.826 1.00 77.50 210 VAL A O 1
ATOM 1706 N N . GLY A 1 211 ? -6.342 27.719 32.839 1.00 60.00 211 GLY A N 1
ATOM 1707 C CA . GLY A 1 211 ? -5.806 28.008 34.178 1.00 60.00 211 GLY A CA 1
ATOM 1708 C C . GLY A 1 211 ? -5.046 29.334 34.333 1.00 60.00 211 GLY A C 1
ATOM 1709 O O . GLY A 1 211 ? -4.622 29.664 35.439 1.00 60.00 211 GLY A O 1
ATOM 1710 N N . THR A 1 212 ? -4.870 30.110 33.263 1.00 53.53 212 THR A N 1
ATOM 1711 C CA . THR A 1 212 ? -4.136 31.390 33.256 1.00 53.53 212 THR A CA 1
ATOM 1712 C C . THR A 1 212 ? -4.981 32.623 33.602 1.00 53.53 212 THR A C 1
ATOM 1714 O O . THR A 1 212 ? -4.407 33.680 33.846 1.00 53.53 212 THR A O 1
ATOM 1717 N N . ASN A 1 213 ? -6.311 32.510 33.718 1.00 52.88 213 ASN A N 1
ATOM 1718 C CA . ASN A 1 213 ? -7.219 33.647 33.969 1.00 52.88 213 ASN A CA 1
ATOM 1719 C C . ASN A 1 213 ? -7.719 33.775 35.428 1.00 52.88 213 ASN A C 1
ATOM 1721 O O . ASN A 1 213 ? -8.806 34.296 35.676 1.00 52.88 213 ASN A O 1
ATOM 1725 N N . SER A 1 214 ? -6.967 33.298 36.428 1.00 51.19 214 SER A N 1
ATOM 1726 C CA . SER A 1 214 ? -7.419 33.332 37.839 1.00 51.19 214 SER A CA 1
ATOM 1727 C C . SER A 1 214 ? -6.356 33.738 38.867 1.00 51.19 214 SER A C 1
ATOM 1729 O O . SER A 1 214 ? -6.380 33.274 40.005 1.00 51.19 214 SER A O 1
ATOM 1731 N N . ARG A 1 215 ? -5.454 34.660 38.502 1.00 45.53 215 ARG A N 1
ATOM 1732 C CA . ARG A 1 215 ? -4.688 35.483 39.461 1.00 45.53 215 ARG A CA 1
ATOM 1733 C C . ARG A 1 215 ? -4.458 36.892 38.915 1.00 45.53 215 ARG A C 1
ATOM 1735 O O . ARG A 1 215 ? -3.480 37.110 38.213 1.00 45.53 215 ARG A O 1
ATOM 1742 N N . ASN A 1 216 ? -5.381 37.805 39.231 1.00 45.19 216 ASN A N 1
ATOM 1743 C CA . ASN A 1 216 ? -5.148 39.236 39.500 1.00 45.19 216 ASN A CA 1
ATOM 1744 C C . ASN A 1 216 ? -6.494 39.951 39.712 1.00 45.19 216 ASN A C 1
ATOM 1746 O O . ASN A 1 216 ? -6.976 40.666 38.840 1.00 45.19 216 ASN A O 1
ATOM 1750 N N . ASN A 1 217 ? -7.115 39.723 40.875 1.00 45.12 217 ASN A N 1
ATOM 1751 C CA . ASN A 1 217 ? -8.086 40.657 41.454 1.00 45.12 217 ASN A CA 1
ATOM 1752 C C . ASN A 1 217 ? -8.281 40.363 42.954 1.00 45.12 217 ASN A C 1
ATOM 1754 O O . ASN A 1 217 ? -9.297 39.828 43.389 1.00 45.12 217 ASN A O 1
ATOM 1758 N N . THR A 1 218 ? -7.272 40.708 43.752 1.00 40.41 218 THR A N 1
ATOM 1759 C CA . THR A 1 218 ? -7.464 41.037 45.171 1.00 40.41 218 THR A CA 1
ATOM 1760 C C . THR A 1 218 ? -7.334 42.548 45.281 1.00 40.41 218 THR A C 1
ATOM 1762 O O . THR A 1 218 ? -6.263 43.089 45.013 1.00 40.41 218 THR A O 1
ATOM 1765 N N . ALA A 1 219 ? -8.451 43.209 45.571 1.00 42.62 219 ALA A N 1
ATOM 1766 C CA . ALA A 1 219 ? -8.537 44.657 45.716 1.00 42.62 219 ALA A CA 1
ATOM 1767 C C . ALA A 1 219 ? -8.098 45.124 47.119 1.00 42.62 219 ALA A C 1
ATOM 1769 O O . ALA A 1 219 ? -7.930 44.290 48.011 1.00 42.62 219 ALA A O 1
ATOM 1770 N N . SER A 1 220 ? -8.051 46.458 47.271 1.00 36.56 220 SER A N 1
ATOM 1771 C CA . SER A 1 220 ? -7.724 47.252 48.475 1.00 36.56 220 SER A CA 1
ATOM 1772 C C . SER A 1 220 ? -6.235 47.441 48.764 1.00 36.56 220 SER A C 1
ATOM 1774 O O . SER A 1 220 ? -5.583 46.496 49.248 1.00 36.56 220 SER A O 1
#

Organism: NCBI:txid408170